Protein AF-A0A952LKS3-F1 (afdb_monomer_lite)

Secondary structure (DSSP, 8-state):
------------------------------PPP--S----------------HHHHHHTT-HHH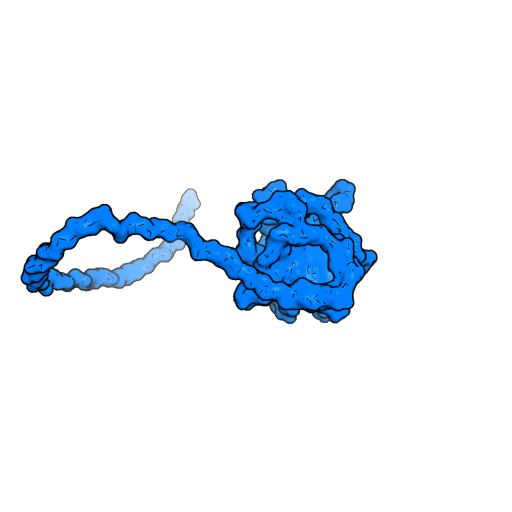HHHSPPEEEEEE-TTT--EEEEETT--GGG--HHHHHHHHHHHHHHHT---PPPEEEEESSPPPP--TT-EEEE-TTS-EEEEEEE-SS-EEEEEEGGGTSSTTSSTTHHHHHHHHHHHHHHTT--GGG--THHHH-

Structure (mmCIF, N/CA/C/O backbone):
data_AF-A0A952LKS3-F1
#
_entry.id   AF-A0A952LKS3-F1
#
loop_
_atom_site.group_PDB
_atom_site.id
_atom_site.type_symbol
_atom_site.label_atom_id
_atom_site.label_alt_id
_atom_site.label_comp_id
_atom_site.label_asym_id
_atom_site.label_entity_id
_atom_site.label_seq_id
_atom_site.pdbx_PDB_ins_code
_atom_site.Cartn_x
_atom_site.Cartn_y
_atom_site.Cartn_z
_atom_site.occupancy
_atom_site.B_iso_or_equiv
_atom_site.auth_seq_id
_atom_site.auth_comp_id
_atom_site.auth_asym_id
_atom_site.auth_atom_id
_atom_site.pdbx_PDB_model_num
ATOM 1 N N . MET A 1 1 ? 34.401 -44.893 25.004 1.00 39.38 1 MET A N 1
ATOM 2 C CA . MET A 1 1 ? 33.446 -45.845 25.623 1.00 39.38 1 MET A CA 1
ATOM 3 C C . MET A 1 1 ? 32.260 -45.027 26.112 1.00 39.38 1 MET A C 1
ATOM 5 O O . MET A 1 1 ? 32.515 -44.098 26.852 1.00 39.38 1 MET A O 1
ATOM 9 N N . ALA A 1 2 ? 30.993 -45.207 25.751 1.00 37.47 2 ALA A N 1
ATOM 10 C CA . ALA A 1 2 ? 30.286 -46.049 24.792 1.00 37.47 2 ALA A CA 1
ATOM 11 C C . ALA A 1 2 ? 28.981 -45.299 24.421 1.00 37.47 2 ALA A C 1
ATOM 13 O O . ALA A 1 2 ? 28.477 -44.516 25.223 1.00 37.47 2 ALA A O 1
ATOM 14 N N . LEU A 1 3 ? 28.474 -45.521 23.204 1.00 47.78 3 LEU A N 1
ATOM 15 C CA . LEU A 1 3 ? 27.233 -44.952 22.664 1.00 47.78 3 LEU A CA 1
ATOM 16 C C . LEU A 1 3 ? 25.975 -45.458 23.393 1.00 47.78 3 LEU A C 1
ATOM 18 O O . LEU A 1 3 ? 25.939 -46.620 23.799 1.00 47.78 3 LEU A O 1
ATOM 22 N N . LYS A 1 4 ? 24.884 -44.675 23.348 1.00 45.91 4 LYS A N 1
ATOM 23 C CA . LYS A 1 4 ? 23.562 -45.240 23.020 1.00 45.91 4 LYS A CA 1
ATOM 24 C C . LYS A 1 4 ? 22.587 -44.198 22.460 1.00 45.91 4 LYS A C 1
ATOM 26 O O . LYS A 1 4 ? 22.187 -43.270 23.151 1.00 45.91 4 LYS A O 1
ATOM 31 N N . ALA A 1 5 ? 22.225 -44.401 21.196 1.00 49.03 5 ALA A N 1
ATOM 32 C CA . ALA A 1 5 ? 21.068 -43.825 20.526 1.00 49.03 5 ALA A CA 1
ATOM 33 C C . ALA A 1 5 ? 19.818 -44.677 20.812 1.00 49.03 5 ALA A C 1
ATOM 35 O O . ALA A 1 5 ? 19.933 -45.892 20.994 1.00 49.03 5 ALA A O 1
ATOM 36 N N . THR A 1 6 ? 18.638 -44.060 20.775 1.00 59.97 6 THR A N 1
ATOM 37 C CA . THR A 1 6 ? 17.345 -44.759 20.722 1.00 59.97 6 THR A CA 1
ATOM 38 C C . THR A 1 6 ? 16.412 -44.041 19.758 1.00 59.97 6 THR A C 1
ATOM 40 O O . THR A 1 6 ? 15.948 -42.936 20.023 1.00 59.97 6 THR A O 1
ATOM 43 N N . SER A 1 7 ? 16.180 -44.704 18.629 1.00 53.12 7 SER A N 1
ATOM 44 C CA . SER A 1 7 ? 15.157 -44.422 17.627 1.00 53.12 7 SER A CA 1
ATOM 45 C C . SER A 1 7 ? 13.848 -45.102 18.031 1.00 53.12 7 SER A C 1
ATOM 47 O O . SER A 1 7 ? 13.890 -46.234 18.505 1.00 53.12 7 SER A O 1
ATOM 49 N N . ASN A 1 8 ? 12.703 -44.470 17.766 1.00 55.22 8 ASN A N 1
ATOM 50 C CA . ASN A 1 8 ? 11.401 -45.138 17.755 1.00 55.22 8 ASN A CA 1
ATOM 51 C C . ASN A 1 8 ? 10.787 -45.015 16.353 1.00 55.22 8 ASN A C 1
ATOM 53 O O . ASN A 1 8 ? 10.362 -43.939 15.941 1.00 55.22 8 ASN A O 1
ATOM 57 N N . LEU A 1 9 ? 10.779 -46.142 15.638 1.00 52.12 9 LEU A N 1
ATOM 58 C CA . LEU A 1 9 ? 9.962 -46.430 14.462 1.00 52.12 9 LEU A CA 1
ATOM 59 C C . LEU A 1 9 ? 8.865 -47.415 14.892 1.00 52.12 9 LEU A C 1
ATOM 61 O O . LEU A 1 9 ? 9.169 -48.437 15.504 1.00 52.12 9 LEU A O 1
ATOM 65 N N . THR A 1 10 ? 7.620 -47.154 14.507 1.00 58.66 10 THR A N 1
ATOM 66 C CA . THR A 1 10 ? 6.500 -48.115 14.531 1.00 58.66 10 THR A CA 1
ATOM 67 C C . THR A 1 10 ? 5.767 -47.992 13.189 1.00 58.66 10 THR A C 1
ATOM 69 O O . THR A 1 10 ? 5.323 -46.899 12.855 1.00 58.66 10 THR A O 1
ATOM 72 N N . CYS A 1 11 ? 5.928 -48.968 12.283 1.00 40.12 11 CYS A N 1
ATOM 73 C CA . CYS A 1 11 ? 5.050 -50.134 12.010 1.00 40.12 11 CYS A CA 1
ATOM 74 C C . CYS A 1 11 ? 3.692 -49.756 11.380 1.00 40.12 11 CYS A C 1
ATOM 76 O O . CYS A 1 11 ? 2.884 -49.112 12.031 1.00 40.12 11 CYS A O 1
ATOM 78 N N . SER A 1 12 ? 3.493 -50.046 10.081 1.00 44.56 12 SER A N 1
ATOM 79 C CA . SER A 1 12 ? 2.763 -51.225 9.526 1.00 44.56 12 SER A CA 1
ATOM 80 C C . SER A 1 12 ? 1.242 -51.153 9.739 1.00 44.56 12 SER A C 1
ATOM 82 O O . SER A 1 12 ? 0.808 -51.023 10.870 1.00 44.56 12 SER A O 1
ATOM 84 N N . GLY A 1 13 ? 0.347 -51.302 8.757 1.00 40.72 13 GLY A N 1
ATOM 85 C CA . GLY A 1 13 ? 0.425 -51.731 7.357 1.00 40.72 13 GLY A CA 1
ATOM 86 C C . GLY A 1 13 ? -1.006 -51.866 6.782 1.00 40.72 13 GLY A C 1
ATOM 87 O O . GLY A 1 13 ? -1.898 -51.175 7.263 1.00 40.72 13 GLY A O 1
ATOM 88 N N . VAL A 1 14 ? -1.206 -52.811 5.841 1.00 55.00 14 VAL A N 1
ATOM 89 C CA . VAL A 1 14 ? -2.436 -53.193 5.075 1.00 55.00 14 VAL A CA 1
ATOM 90 C C . VAL A 1 14 ? -2.515 -52.486 3.706 1.00 55.00 14 VAL A C 1
ATOM 92 O O . VAL A 1 14 ? -2.743 -51.289 3.650 1.00 55.00 14 VAL A O 1
ATOM 95 N N . VAL A 1 15 ? -2.159 -53.062 2.546 1.00 46.41 15 VAL A N 1
ATOM 96 C CA . VAL A 1 15 ? -2.426 -54.349 1.844 1.00 46.41 15 VAL A CA 1
ATOM 97 C C . VAL A 1 15 ? -3.798 -54.436 1.142 1.00 46.41 15 VAL A C 1
ATOM 99 O O . VAL A 1 15 ? -4.796 -54.778 1.757 1.00 46.41 15 VAL A O 1
ATOM 102 N N . TRP A 1 16 ? -3.741 -54.189 -0.179 1.00 42.75 16 TRP A N 1
ATOM 103 C CA . TRP A 1 16 ? -4.412 -54.826 -1.335 1.00 42.75 16 TRP A CA 1
ATOM 104 C C . TRP A 1 16 ? -5.947 -54.947 -1.411 1.00 42.75 16 TRP A C 1
ATOM 106 O O . TRP A 1 16 ? -6.564 -55.703 -0.671 1.00 42.75 16 TRP A O 1
ATOM 116 N N . ALA A 1 17 ? -6.507 -54.408 -2.504 1.00 50.38 17 ALA A N 1
ATOM 117 C CA . ALA A 1 17 ? -7.604 -55.046 -3.237 1.00 50.38 17 ALA A CA 1
ATOM 118 C C . ALA A 1 17 ? -7.529 -54.709 -4.743 1.00 50.38 17 ALA A C 1
ATOM 120 O O . ALA A 1 17 ? -7.848 -53.604 -5.173 1.00 50.38 17 ALA A O 1
ATOM 121 N N . LEU A 1 18 ? -7.089 -55.692 -5.533 1.00 51.66 18 LEU A N 1
ATOM 122 C CA . LEU A 1 18 ? -7.339 -55.809 -6.972 1.00 51.66 18 LEU A CA 1
ATOM 123 C C . LEU A 1 18 ? -8.770 -56.325 -7.174 1.00 51.66 18 LEU A C 1
ATOM 125 O O . LEU A 1 18 ? -9.150 -57.298 -6.524 1.00 51.66 18 LEU A O 1
ATOM 129 N N . CYS A 1 19 ? -9.522 -55.755 -8.118 1.00 42.81 19 CYS A N 1
ATOM 130 C CA . CYS A 1 19 ? -10.702 -56.413 -8.679 1.00 42.81 19 CYS A CA 1
ATOM 131 C C . CYS A 1 19 ? -10.835 -56.116 -10.184 1.00 42.81 19 CYS A C 1
ATOM 133 O O . CYS A 1 19 ? -11.268 -55.049 -10.600 1.00 42.81 19 CYS A O 1
ATOM 135 N N . SER A 1 20 ? -10.331 -57.081 -10.952 1.00 48.91 20 SER A N 1
ATOM 136 C CA . SER A 1 20 ? -10.869 -57.728 -12.154 1.00 48.91 20 SER A CA 1
ATOM 137 C C . SER A 1 20 ? -11.678 -56.975 -13.225 1.00 48.91 20 SER A C 1
ATOM 139 O O . SER A 1 20 ? -12.733 -56.398 -12.992 1.00 48.91 20 SER A O 1
ATOM 141 N N . LEU A 1 21 ? -11.190 -57.205 -14.451 1.00 49.59 21 LEU A N 1
ATOM 142 C CA . LEU A 1 21 ? -11.808 -57.113 -15.776 1.00 49.59 21 LEU A CA 1
ATOM 143 C C . LEU A 1 21 ? -13.223 -57.714 -15.905 1.00 49.59 21 LEU A C 1
ATOM 145 O O . LEU A 1 21 ? -13.492 -58.773 -15.340 1.00 49.59 21 LEU A O 1
ATOM 149 N N . ALA A 1 22 ? -14.000 -57.124 -16.830 1.00 49.03 22 ALA A N 1
ATOM 150 C CA . ALA A 1 22 ? -14.678 -57.696 -18.024 1.00 49.03 22 ALA A CA 1
ATOM 151 C C . ALA A 1 22 ? -15.963 -56.854 -18.293 1.00 49.03 22 ALA A C 1
ATOM 153 O O . ALA A 1 22 ? -16.590 -56.412 -17.343 1.00 49.03 22 ALA A O 1
ATOM 154 N N . LEU A 1 23 ? -16.411 -56.471 -19.495 1.00 52.53 23 LEU A N 1
ATOM 155 C CA . LEU A 1 23 ? -16.603 -57.178 -20.760 1.00 52.53 23 LEU A CA 1
ATOM 156 C C . LEU A 1 23 ? -16.761 -56.174 -21.926 1.00 52.53 23 LEU A C 1
ATOM 158 O O . LEU A 1 23 ? -17.306 -55.087 -21.771 1.00 52.53 23 LEU A O 1
ATOM 162 N N . MET A 1 24 ? -16.321 -56.638 -23.096 1.00 45.12 24 MET A N 1
ATOM 163 C CA . MET A 1 24 ? -16.811 -56.400 -24.463 1.00 45.12 24 MET A CA 1
ATOM 164 C C . MET A 1 24 ? -18.074 -55.542 -24.680 1.00 45.12 24 MET A C 1
ATOM 166 O O . MET A 1 24 ? -19.156 -55.864 -24.198 1.00 45.12 24 MET A O 1
ATOM 170 N N . GLY A 1 25 ? -17.954 -54.592 -25.614 1.00 41.78 25 GLY A N 1
ATOM 171 C CA . GLY A 1 25 ? -19.065 -53.974 -26.341 1.00 41.78 25 GLY A CA 1
ATOM 172 C C . GLY A 1 25 ? -18.580 -53.306 -27.630 1.00 41.78 25 GLY A C 1
ATOM 173 O O . GLY A 1 25 ? -18.247 -52.128 -27.632 1.00 41.78 25 GLY A O 1
ATOM 174 N N . CYS A 1 26 ? -18.497 -54.077 -28.720 1.00 44.06 26 CYS A N 1
ATOM 175 C CA . CYS A 1 26 ? -18.267 -53.578 -30.080 1.00 44.06 26 CYS A CA 1
ATOM 176 C C . CYS A 1 26 ? -19.548 -52.919 -30.609 1.00 44.06 26 CYS A C 1
ATOM 178 O O . CYS A 1 26 ? -20.585 -53.574 -30.683 1.00 44.06 26 CYS A O 1
ATOM 180 N N . GLY A 1 27 ? -19.456 -51.660 -31.031 1.00 41.56 27 GLY A N 1
ATOM 181 C CA . GLY A 1 27 ? -20.497 -50.957 -31.777 1.00 41.56 27 GLY A CA 1
ATOM 182 C C . GLY A 1 27 ? -19.853 -50.081 -32.844 1.00 41.56 27 GLY A C 1
ATOM 183 O O . GLY A 1 27 ? -19.473 -48.946 -32.580 1.00 41.56 27 GLY A O 1
ATOM 184 N N . SER A 1 28 ? -19.673 -50.643 -34.037 1.00 49.09 28 SER A N 1
ATOM 185 C CA . SER A 1 28 ? -19.141 -49.959 -35.214 1.00 49.09 28 SER A CA 1
ATOM 186 C C . SER A 1 28 ? -20.231 -49.104 -35.865 1.00 49.09 28 SER A C 1
ATOM 188 O O . SER A 1 28 ? -21.146 -49.648 -36.475 1.00 49.09 28 SER A O 1
ATOM 190 N N . SER A 1 29 ? -20.100 -47.780 -35.785 1.00 55.25 29 SER A N 1
ATOM 191 C CA . SER A 1 29 ? -20.783 -46.834 -36.677 1.00 55.25 29 SER A CA 1
ATOM 192 C C . SER A 1 29 ? -19.764 -45.821 -37.183 1.00 55.25 29 SER A C 1
ATOM 194 O O . SER A 1 29 ? -19.477 -44.814 -36.543 1.00 55.25 29 SER A O 1
ATOM 196 N N . THR A 1 30 ? -19.175 -46.127 -38.334 1.00 49.12 30 THR A N 1
ATOM 197 C CA . THR A 1 30 ? -18.356 -45.212 -39.132 1.00 49.12 30 THR A CA 1
ATOM 198 C C . THR A 1 30 ? -19.272 -44.240 -39.869 1.00 49.12 30 THR A C 1
ATOM 2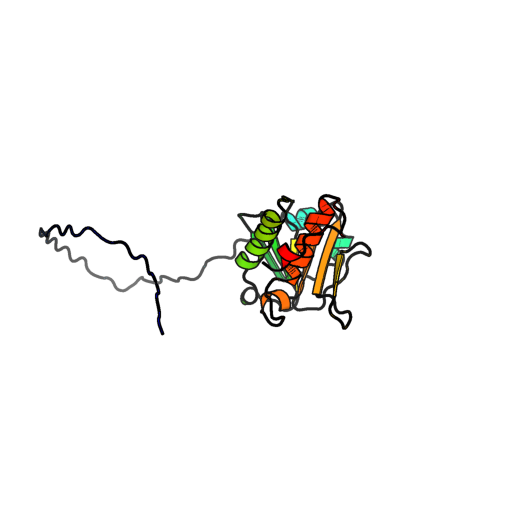00 O O . THR A 1 30 ? -19.882 -44.608 -40.873 1.00 49.12 30 THR A O 1
ATOM 203 N N . ALA A 1 31 ? -19.373 -43.010 -39.366 1.00 58.47 31 ALA A N 1
ATOM 204 C CA . ALA A 1 31 ? -19.874 -41.877 -40.137 1.00 58.47 31 ALA A CA 1
ATOM 205 C C . ALA A 1 31 ? -18.725 -41.272 -40.978 1.00 58.47 31 ALA A C 1
ATOM 207 O O . ALA A 1 31 ? -17.572 -41.317 -40.536 1.00 58.47 31 ALA A O 1
ATOM 208 N N . PRO A 1 32 ? -18.994 -40.730 -42.180 1.00 57.28 32 PRO A N 1
ATOM 209 C CA . PRO A 1 32 ? -17.970 -40.124 -43.029 1.00 57.28 32 PRO A CA 1
ATOM 210 C C . PRO A 1 32 ? -17.414 -38.842 -42.395 1.00 57.28 32 PRO A C 1
ATOM 212 O O . PRO A 1 32 ? -18.176 -37.948 -42.035 1.00 57.28 32 PRO A O 1
ATOM 215 N N . PHE A 1 33 ? -16.088 -38.755 -42.280 1.00 52.56 33 PHE A N 1
ATOM 216 C CA . PHE A 1 33 ? -15.371 -37.530 -41.925 1.00 52.56 33 PHE A CA 1
ATOM 217 C C . PHE A 1 33 ? -15.411 -36.549 -43.105 1.00 52.56 33 PHE A C 1
ATOM 219 O O . PHE A 1 33 ? -14.882 -36.852 -44.175 1.00 52.56 33 PHE A O 1
ATOM 226 N N . ASP A 1 34 ? -16.012 -35.381 -42.890 1.00 53.78 34 ASP A N 1
ATOM 227 C CA . ASP A 1 34 ? -15.870 -34.200 -43.743 1.00 53.78 34 ASP A CA 1
ATOM 228 C C . ASP A 1 34 ? -14.785 -33.296 -43.120 1.00 53.78 34 ASP A C 1
ATOM 230 O O . ASP A 1 34 ? -14.981 -32.792 -42.012 1.00 53.78 34 ASP A O 1
ATOM 234 N N . PRO A 1 35 ? -13.604 -33.125 -43.744 1.00 49.50 35 PRO A N 1
ATOM 235 C CA . PRO A 1 35 ? -12.475 -32.403 -43.151 1.00 49.50 35 PRO A CA 1
ATOM 236 C C . PRO A 1 35 ? -12.574 -30.871 -43.296 1.00 49.50 35 PRO A C 1
ATOM 238 O O . PRO A 1 35 ? -11.553 -30.187 -43.346 1.00 49.50 35 PRO A O 1
ATOM 241 N N . SER A 1 36 ? -13.785 -30.313 -43.352 1.00 47.97 36 SER A N 1
ATOM 242 C CA . SER A 1 36 ? -14.012 -28.950 -43.850 1.00 47.97 36 SER A CA 1
ATOM 243 C C . SER A 1 36 ? -14.737 -28.016 -42.877 1.00 47.97 36 SER A C 1
ATOM 245 O O . SER A 1 36 ? -15.503 -27.177 -43.329 1.00 47.97 36 SER A O 1
ATOM 247 N N . SER A 1 37 ? -14.525 -28.113 -41.561 1.00 49.84 37 SER A N 1
ATOM 248 C CA . SER A 1 37 ? -14.882 -27.026 -40.624 1.00 49.84 37 SER A CA 1
ATOM 249 C C . SER A 1 37 ? -14.397 -27.338 -39.210 1.00 49.84 37 SER A C 1
ATOM 251 O O . SER A 1 37 ? -15.160 -27.798 -38.363 1.00 49.84 37 SER A O 1
ATOM 253 N N . TYR A 1 38 ? -13.116 -27.101 -38.951 1.00 39.78 38 TYR A N 1
ATOM 254 C CA . TYR A 1 38 ? -12.596 -27.028 -37.590 1.00 39.78 38 TYR A CA 1
ATOM 255 C C . TYR A 1 38 ? -11.668 -25.815 -37.516 1.00 39.78 38 TYR A C 1
ATOM 257 O O . TYR A 1 38 ? -10.454 -25.908 -37.672 1.00 39.78 38 TYR A O 1
ATOM 265 N N . SER A 1 39 ? -12.286 -24.645 -37.378 1.00 45.59 39 SER A N 1
ATOM 266 C CA . SER A 1 39 ? -11.626 -23.437 -36.894 1.00 45.59 39 SER A CA 1
ATOM 267 C C . SER A 1 39 ? -12.057 -23.256 -35.443 1.00 45.59 39 SER A C 1
ATOM 269 O O . SER A 1 39 ? -12.874 -22.394 -35.140 1.00 45.59 39 SER A O 1
ATOM 271 N N . ASP A 1 40 ? -11.542 -24.119 -34.567 1.00 41.28 40 ASP A N 1
ATOM 272 C CA . ASP A 1 40 ? -11.489 -23.825 -33.137 1.00 41.28 40 ASP A CA 1
ATOM 273 C C . ASP A 1 40 ? -10.344 -22.825 -32.955 1.00 41.28 40 ASP A C 1
ATOM 275 O O . ASP A 1 40 ? -9.173 -23.192 -32.870 1.00 41.28 40 ASP A O 1
ATOM 279 N N . ASP A 1 41 ? -10.700 -21.546 -33.010 1.00 44.72 41 ASP A N 1
ATOM 280 C CA . ASP A 1 41 ? -9.861 -20.433 -32.590 1.00 44.72 41 ASP A CA 1
ATOM 281 C C . ASP A 1 41 ? -9.989 -20.291 -31.063 1.00 44.72 41 ASP A C 1
ATOM 283 O O . ASP A 1 41 ? -11.050 -19.885 -30.580 1.00 44.72 41 ASP A O 1
ATOM 287 N N . PRO A 1 42 ? -8.966 -20.623 -30.254 1.00 46.09 42 PRO A N 1
ATOM 288 C CA . PRO A 1 42 ? -8.963 -20.293 -28.839 1.00 46.09 42 PRO A CA 1
ATOM 289 C C . PRO A 1 42 ? -8.500 -18.838 -28.684 1.00 46.09 42 PRO A C 1
ATOM 291 O O . PRO A 1 42 ? -7.462 -18.560 -28.088 1.00 46.09 42 PRO A O 1
ATOM 294 N N . SER A 1 43 ? -9.233 -17.890 -29.265 1.00 52.31 43 SER A N 1
ATOM 295 C CA . SER A 1 43 ? -8.896 -16.472 -29.159 1.00 52.31 43 SER A CA 1
ATOM 296 C C . SER A 1 43 ? -10.141 -15.601 -29.190 1.00 52.31 43 SER A C 1
ATOM 298 O O . SER A 1 43 ? -10.497 -14.990 -30.189 1.00 52.31 43 SER A O 1
ATOM 300 N N . SER A 1 44 ? -10.829 -15.550 -28.051 1.00 43.12 44 SER A N 1
ATOM 301 C CA . SER A 1 44 ? -11.550 -14.357 -27.590 1.00 43.12 44 SER A CA 1
ATOM 302 C C . SER A 1 44 ? -12.083 -14.603 -26.183 1.00 43.12 44 SER A C 1
ATOM 304 O O . SER A 1 44 ? -13.286 -14.651 -25.944 1.00 43.12 44 SER A O 1
ATOM 306 N N . ALA A 1 45 ? -11.172 -14.715 -25.214 1.00 40.09 45 ALA A N 1
ATOM 307 C CA . ALA A 1 45 ? -11.483 -14.139 -23.915 1.00 40.09 45 ALA A CA 1
ATOM 308 C C . ALA A 1 45 ? -11.504 -12.622 -24.142 1.00 40.09 45 ALA A C 1
ATOM 310 O O . ALA A 1 45 ? -10.461 -11.970 -24.157 1.00 40.09 45 ALA A O 1
ATOM 311 N N . GLN A 1 46 ? -12.679 -12.078 -24.466 1.00 39.88 46 GLN A N 1
ATOM 312 C CA . GLN A 1 46 ? -12.855 -10.633 -24.497 1.00 39.88 46 GLN A CA 1
ATOM 313 C C . GLN A 1 46 ? -12.519 -10.107 -23.096 1.00 39.88 46 GLN A C 1
ATOM 315 O O . GLN A 1 46 ? -12.987 -10.696 -22.119 1.00 39.88 46 GLN A O 1
ATOM 320 N N . PRO A 1 47 ? -11.717 -9.038 -22.969 1.00 38.59 47 PRO A N 1
ATOM 321 C CA . PRO A 1 47 ? -11.529 -8.391 -21.685 1.00 38.59 47 PRO A CA 1
ATOM 322 C C . PRO A 1 47 ? -12.900 -7.894 -21.232 1.00 38.59 47 PRO A C 1
ATOM 324 O O . PRO A 1 47 ? -13.486 -6.998 -21.844 1.00 38.59 47 PRO A O 1
ATOM 327 N N . THR A 1 48 ? -13.451 -8.528 -20.202 1.00 37.44 48 THR A N 1
ATOM 328 C CA . THR A 1 48 ? -14.632 -8.020 -19.518 1.00 37.44 48 THR A CA 1
ATOM 329 C C . THR A 1 48 ? -14.254 -6.641 -18.997 1.00 37.44 48 THR A C 1
ATOM 331 O O . THR A 1 48 ? -13.314 -6.518 -18.215 1.00 37.44 48 THR A O 1
ATOM 334 N N . VAL A 1 49 ? -14.929 -5.602 -19.489 1.00 40.62 49 VAL A N 1
ATOM 335 C CA . VAL A 1 49 ? -14.792 -4.244 -18.958 1.00 40.62 49 VAL A CA 1
ATOM 336 C C . VAL A 1 49 ? -15.202 -4.325 -17.492 1.00 40.62 49 VAL A C 1
ATOM 338 O O . VAL A 1 49 ? -16.359 -4.604 -17.186 1.00 40.62 49 VAL A O 1
ATOM 341 N N . VAL A 1 50 ? -14.211 -4.218 -16.614 1.00 36.25 50 VAL A N 1
ATOM 342 C CA . VAL A 1 50 ? -14.369 -4.342 -15.167 1.00 36.25 50 VAL A CA 1
ATOM 343 C C . VAL A 1 50 ? -15.131 -3.113 -14.675 1.00 36.25 50 VAL A C 1
ATOM 345 O O . VAL A 1 50 ? -14.809 -1.995 -15.070 1.00 36.25 50 VAL A O 1
ATOM 348 N N . ASP A 1 51 ? -16.163 -3.338 -13.868 1.00 40.16 51 ASP A N 1
ATOM 349 C CA . ASP A 1 51 ? -16.964 -2.292 -13.231 1.00 40.16 51 ASP A CA 1
ATOM 350 C C . ASP A 1 51 ? -16.109 -1.536 -12.193 1.00 40.16 51 ASP A C 1
ATOM 352 O O . ASP A 1 51 ? -15.375 -2.159 -11.422 1.00 40.16 51 ASP A O 1
ATOM 356 N N . PHE A 1 52 ? -16.135 -0.201 -12.215 1.00 46.75 52 PHE A N 1
ATOM 357 C CA . PHE A 1 52 ? -15.129 0.679 -11.591 1.00 46.75 52 PHE A CA 1
ATOM 358 C C . PHE A 1 52 ? -15.505 1.178 -10.180 1.00 46.75 52 PHE A C 1
ATOM 360 O O . PHE A 1 52 ? -15.038 2.236 -9.757 1.00 46.75 52 PHE A O 1
ATOM 367 N N . ASP A 1 53 ? -16.280 0.416 -9.406 1.00 52.97 53 ASP A N 1
ATOM 368 C CA . ASP A 1 53 ? -16.883 0.871 -8.136 1.00 52.97 53 ASP A CA 1
ATOM 369 C C . ASP A 1 53 ? -15.893 1.499 -7.125 1.00 52.97 53 ASP A C 1
ATOM 371 O O . ASP A 1 53 ? -16.227 2.460 -6.423 1.00 52.97 53 ASP A O 1
ATOM 375 N N . SER A 1 54 ? -14.647 1.012 -7.049 1.00 54.44 54 SER A N 1
ATOM 376 C CA . SER A 1 54 ? -13.628 1.559 -6.131 1.00 54.44 54 SER A CA 1
ATOM 377 C C . SER A 1 54 ? -13.010 2.878 -6.604 1.00 54.44 54 SER A C 1
ATOM 379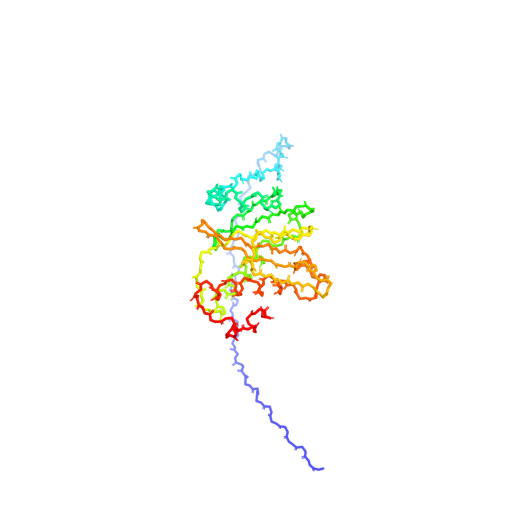 O O . SER A 1 54 ? -12.555 3.669 -5.784 1.00 54.44 54 SER A O 1
ATOM 381 N N . VAL A 1 55 ? -12.975 3.136 -7.915 1.00 57.25 55 VAL A N 1
ATOM 382 C CA . VAL A 1 55 ? -12.558 4.443 -8.450 1.00 57.25 55 VAL A CA 1
ATOM 383 C C . VAL A 1 55 ? -13.731 5.411 -8.416 1.00 57.25 55 VAL A C 1
ATOM 385 O O . VAL A 1 55 ? -13.529 6.580 -8.105 1.00 57.25 55 VAL A O 1
ATOM 388 N N . ASP A 1 56 ? -14.955 4.934 -8.634 1.00 58.31 56 ASP A N 1
ATOM 389 C CA . ASP A 1 56 ? -16.173 5.743 -8.547 1.00 58.31 56 ASP A CA 1
ATOM 390 C C . ASP A 1 56 ? -16.411 6.281 -7.127 1.00 58.31 56 ASP A C 1
ATOM 392 O O . ASP A 1 56 ? -16.847 7.420 -6.948 1.00 58.31 56 ASP A O 1
ATOM 396 N N . THR A 1 57 ? -16.029 5.529 -6.091 1.00 60.31 57 THR A N 1
ATOM 397 C CA . THR A 1 57 ? -16.018 6.051 -4.713 1.00 60.31 57 THR A CA 1
ATOM 398 C C . THR A 1 57 ? -14.961 7.144 -4.518 1.00 60.31 57 THR A C 1
ATOM 400 O O . THR A 1 57 ? -15.251 8.164 -3.886 1.00 60.31 57 THR A O 1
ATOM 403 N N . LEU A 1 58 ? -13.782 7.003 -5.136 1.00 62.56 58 LEU A N 1
ATOM 404 C CA . LEU A 1 58 ? -12.709 8.006 -5.115 1.00 62.56 58 LEU A CA 1
ATOM 405 C C . LEU A 1 58 ? -12.999 9.239 -6.000 1.00 62.56 58 LEU A C 1
ATOM 407 O O . LEU A 1 58 ? -12.421 10.294 -5.754 1.00 62.56 58 LEU A O 1
ATOM 411 N N . GLN A 1 59 ? -13.927 9.171 -6.969 1.00 63.06 59 GLN A N 1
ATOM 412 C CA . GLN A 1 59 ? -14.332 10.305 -7.830 1.00 63.06 59 GLN A CA 1
ATOM 413 C C . GLN A 1 59 ? -14.863 11.515 -7.070 1.00 63.06 59 GLN A C 1
ATOM 415 O O . GLN A 1 59 ? -14.779 12.643 -7.560 1.00 63.06 59 GLN A O 1
ATOM 420 N N . ASN A 1 60 ? -15.353 11.304 -5.852 1.00 66.81 60 ASN A N 1
ATOM 421 C CA . ASN A 1 60 ? -15.815 12.385 -4.991 1.00 66.81 60 ASN A CA 1
ATOM 422 C C . ASN A 1 60 ? -14.667 13.161 -4.318 1.00 66.81 60 ASN A C 1
ATOM 424 O O . ASN A 1 60 ? -14.920 14.178 -3.673 1.00 66.81 60 ASN A O 1
ATOM 428 N N . ASP A 1 61 ? -13.415 12.728 -4.497 1.00 74.44 61 ASP A N 1
ATOM 429 C CA . ASP A 1 61 ? -12.207 13.390 -4.006 1.00 74.44 61 ASP A CA 1
ATOM 430 C C . ASP A 1 61 ? -11.247 13.691 -5.163 1.00 74.44 61 ASP A C 1
ATOM 432 O O . ASP A 1 61 ? -10.276 12.987 -5.452 1.00 74.44 61 ASP A O 1
ATOM 436 N N . ALA A 1 62 ? -11.543 14.795 -5.849 1.00 70.81 62 ALA A N 1
ATOM 437 C CA . ALA A 1 62 ? -10.755 15.260 -6.982 1.00 70.81 62 ALA A CA 1
ATOM 438 C C . ALA A 1 62 ? -9.297 15.580 -6.608 1.00 70.81 62 ALA A C 1
ATOM 440 O O . ALA A 1 62 ? -8.432 15.527 -7.476 1.00 70.81 62 ALA A O 1
ATOM 441 N N . GLN A 1 63 ? -9.001 15.931 -5.350 1.00 74.44 63 GLN A N 1
ATOM 442 C CA . GLN A 1 63 ? -7.622 16.208 -4.934 1.00 74.44 63 GLN A CA 1
ATOM 443 C C . GLN A 1 63 ? -6.796 14.928 -4.915 1.00 74.44 63 GLN A C 1
ATOM 445 O O . GLN A 1 63 ? -5.702 14.910 -5.478 1.00 74.44 63 GLN A O 1
ATOM 450 N N . LEU A 1 64 ? -7.357 13.858 -4.350 1.00 80.69 64 LEU A N 1
ATOM 451 C CA . LEU A 1 64 ? -6.734 12.544 -4.350 1.00 80.69 64 LEU A CA 1
ATOM 452 C C . LEU A 1 64 ? -6.544 12.025 -5.780 1.00 80.69 64 LEU A C 1
ATOM 454 O O . LEU A 1 64 ? -5.436 11.647 -6.150 1.00 80.69 64 LEU A O 1
ATOM 458 N N . LEU A 1 65 ? -7.587 12.090 -6.615 1.00 78.12 65 LEU A N 1
ATOM 459 C CA . LEU A 1 65 ? -7.510 11.613 -7.999 1.00 78.12 65 LEU A CA 1
ATOM 4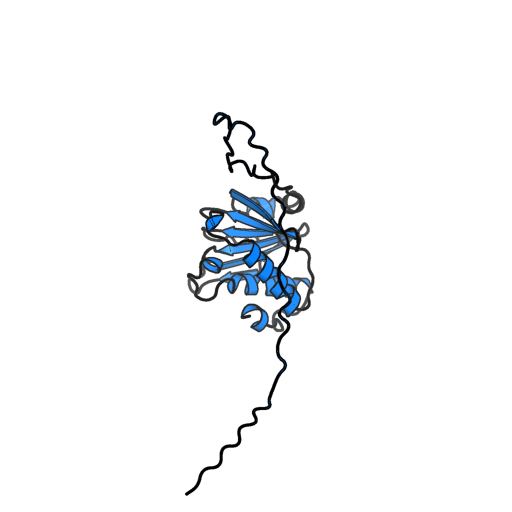60 C C . LEU A 1 65 ? -6.521 12.393 -8.869 1.00 78.12 65 LEU A C 1
ATOM 462 O O . LEU A 1 65 ? -5.828 11.786 -9.679 1.00 78.12 65 LEU A O 1
ATOM 466 N N . ASN A 1 66 ? -6.425 13.715 -8.708 1.00 81.94 66 ASN A N 1
ATOM 467 C CA . ASN A 1 66 ? -5.488 14.530 -9.487 1.00 81.94 66 ASN A CA 1
ATOM 468 C C . ASN A 1 66 ? -4.018 14.250 -9.141 1.00 81.94 66 ASN A C 1
ATOM 470 O O . ASN A 1 66 ? -3.139 14.583 -9.935 1.00 81.94 66 ASN A O 1
ATOM 474 N N . GLY A 1 67 ? -3.747 13.694 -7.957 1.00 83.81 67 GLY A N 1
ATOM 475 C CA . GLY A 1 67 ? -2.399 13.320 -7.537 1.00 83.81 67 GLY A CA 1
ATOM 476 C C . GLY A 1 67 ? -1.998 11.898 -7.937 1.00 83.81 67 GLY A C 1
ATOM 477 O O . GLY A 1 67 ? -0.809 11.582 -7.934 1.00 83.81 67 GLY A O 1
ATOM 478 N N . LEU A 1 68 ? -2.958 11.039 -8.296 1.00 87.94 68 LEU A N 1
ATOM 479 C CA . LEU A 1 68 ? -2.653 9.680 -8.729 1.00 87.94 68 LEU A CA 1
ATOM 480 C C . LEU A 1 68 ? -2.079 9.662 -10.149 1.00 87.94 68 LEU A C 1
ATOM 482 O O . LEU A 1 68 ? -2.525 10.416 -11.018 1.00 87.94 68 LEU A O 1
ATOM 486 N N . PRO A 1 69 ? -1.114 8.770 -10.424 1.00 88.81 69 PRO A N 1
ATOM 487 C CA . PRO A 1 69 ? -0.689 8.536 -11.791 1.00 88.81 69 PRO A CA 1
ATOM 488 C C . PRO A 1 69 ? -1.845 7.940 -12.607 1.00 88.81 69 PRO A C 1
ATOM 490 O O . PRO A 1 69 ? -2.713 7.242 -12.079 1.00 88.81 69 PRO A O 1
ATOM 493 N N . SER A 1 70 ? -1.841 8.186 -13.920 1.00 89.56 70 SER A N 1
ATOM 494 C CA . SER A 1 70 ? -2.830 7.587 -14.820 1.00 89.56 70 SER A CA 1
ATOM 495 C C . SER A 1 70 ? -2.718 6.064 -14.781 1.00 89.56 70 SER A C 1
ATOM 497 O O . SER A 1 70 ? -1.655 5.509 -15.070 1.00 89.56 70 SER A O 1
ATOM 499 N N . LEU A 1 71 ? -3.826 5.392 -14.471 1.00 92.06 71 LEU A N 1
ATOM 500 C CA . LEU A 1 71 ? -3.893 3.936 -14.476 1.00 92.06 71 LEU A CA 1
ATOM 501 C C . LEU A 1 71 ? -4.048 3.438 -15.916 1.00 92.06 71 LEU A C 1
ATOM 503 O O . LEU A 1 71 ? -4.961 3.850 -16.631 1.00 92.06 71 LEU A O 1
ATOM 507 N N . ALA A 1 72 ? -3.147 2.562 -16.349 1.00 92.62 72 ALA A N 1
ATOM 508 C CA . ALA A 1 72 ? -3.221 1.901 -17.650 1.00 92.62 72 ALA A CA 1
ATOM 509 C C . ALA A 1 72 ? -4.140 0.670 -17.611 1.00 92.62 72 ALA A C 1
ATOM 511 O O . ALA A 1 72 ? -4.717 0.282 -18.627 1.00 92.62 72 ALA A O 1
ATOM 512 N N . PHE A 1 73 ? -4.268 0.053 -16.436 1.00 93.75 73 PHE A N 1
ATOM 513 C CA . PHE A 1 73 ? -5.077 -1.135 -16.203 1.00 93.75 73 PHE A CA 1
ATOM 514 C C . PHE A 1 73 ? -5.562 -1.165 -14.754 1.00 93.75 73 PHE A C 1
ATOM 516 O O . PHE A 1 73 ? -4.889 -0.640 -13.868 1.00 93.75 73 PHE A O 1
ATOM 523 N N . GLN A 1 74 ? -6.705 -1.803 -14.513 1.00 94.56 74 GLN A N 1
ATOM 524 C CA . GLN A 1 74 ? -7.234 -2.036 -13.177 1.00 94.56 74 GLN A CA 1
ATOM 525 C C . GLN A 1 74 ? -8.022 -3.345 -13.127 1.00 94.56 74 GLN A C 1
ATOM 527 O O . GLN A 1 74 ? -8.724 -3.688 -14.078 1.00 94.56 74 GLN A O 1
ATOM 532 N N . GLN A 1 75 ? -7.943 -4.038 -11.994 1.00 94.88 75 GLN A N 1
ATOM 533 C CA . GLN A 1 75 ? -8.734 -5.225 -11.702 1.00 94.88 75 GLN A CA 1
ATOM 534 C C . GLN A 1 75 ? -9.192 -5.222 -10.242 1.00 94.88 75 GLN A C 1
ATOM 536 O O . GLN A 1 75 ? -8.394 -4.979 -9.339 1.00 94.88 75 GLN A O 1
ATOM 541 N N . THR A 1 76 ? -10.467 -5.531 -10.015 1.00 95.88 76 THR A N 1
ATOM 542 C CA . THR A 1 76 ? -11.013 -5.783 -8.678 1.00 95.88 76 THR A CA 1
ATOM 543 C C . THR A 1 76 ? -11.043 -7.281 -8.413 1.00 95.88 76 THR A C 1
ATOM 545 O O . THR A 1 76 ? -11.525 -8.063 -9.235 1.00 95.88 76 THR A O 1
ATOM 548 N N . MET A 1 77 ? -10.504 -7.681 -7.269 1.00 96.38 77 MET A N 1
ATOM 549 C CA . MET A 1 77 ? -10.402 -9.070 -6.854 1.00 96.38 77 MET A CA 1
ATOM 550 C C . MET A 1 77 ? -11.716 -9.530 -6.223 1.00 96.38 77 MET A C 1
ATOM 552 O O . MET A 1 77 ? -12.262 -8.859 -5.347 1.00 96.38 77 MET A O 1
ATOM 556 N N . ALA A 1 78 ? -12.236 -10.669 -6.679 1.00 91.56 78 ALA A N 1
ATOM 557 C CA . ALA A 1 78 ? -13.571 -11.132 -6.304 1.00 91.56 78 ALA A CA 1
ATOM 558 C C . ALA A 1 78 ? -13.683 -11.536 -4.824 1.00 91.56 78 ALA A C 1
ATOM 560 O O . ALA A 1 78 ? -14.743 -11.354 -4.228 1.00 91.56 78 ALA A O 1
ATOM 561 N N . ASP A 1 79 ? -12.604 -12.057 -4.235 1.00 91.44 79 ASP A N 1
ATOM 562 C CA . ASP A 1 79 ? -12.643 -12.644 -2.893 1.00 91.44 79 ASP A CA 1
ATOM 563 C C . ASP A 1 79 ? -12.453 -11.593 -1.790 1.00 91.44 79 ASP A C 1
ATOM 565 O O . ASP A 1 79 ? -13.081 -11.675 -0.734 1.00 91.44 79 ASP A O 1
ATOM 569 N N . SER A 1 80 ? -11.605 -10.587 -2.024 1.00 94.38 80 SER A N 1
ATOM 570 C CA . SER A 1 80 ? -11.315 -9.525 -1.048 1.00 94.38 80 SER A CA 1
ATOM 571 C C . SER A 1 80 ? -11.963 -8.172 -1.344 1.00 94.38 80 SER A C 1
ATOM 573 O O . SER A 1 80 ? -11.960 -7.306 -0.467 1.00 94.38 80 SER A O 1
ATOM 575 N N . GLY A 1 81 ? -12.461 -7.950 -2.564 1.00 93.25 81 GLY A N 1
ATOM 576 C CA . GLY A 1 81 ? -12.869 -6.624 -3.037 1.00 93.25 81 GLY A CA 1
ATOM 577 C C . GLY A 1 81 ? -11.699 -5.652 -3.242 1.00 93.25 81 GLY A C 1
ATOM 578 O O . GLY A 1 81 ? -11.930 -4.465 -3.460 1.00 93.25 81 GLY A O 1
ATOM 579 N N . LEU A 1 82 ? -10.448 -6.125 -3.156 1.00 95.44 82 LEU A N 1
ATOM 580 C CA . LEU A 1 82 ? -9.254 -5.314 -3.380 1.00 95.44 82 LEU A CA 1
ATOM 581 C C . LEU A 1 82 ? -9.177 -4.889 -4.840 1.00 95.44 82 LEU A C 1
ATOM 583 O O . LEU A 1 82 ? -9.211 -5.727 -5.737 1.00 95.44 82 LEU A O 1
ATOM 587 N N . THR A 1 83 ? -9.022 -3.595 -5.078 1.00 96.12 83 THR A N 1
ATOM 588 C CA . THR A 1 83 ? -8.839 -3.069 -6.428 1.00 96.12 83 THR A CA 1
ATOM 589 C C . THR A 1 83 ? -7.371 -2.757 -6.653 1.00 96.12 83 THR A C 1
ATOM 591 O O . THR A 1 83 ? -6.774 -2.009 -5.887 1.00 96.12 83 THR A O 1
ATOM 594 N N . ILE A 1 84 ? -6.789 -3.326 -7.706 1.00 97.06 84 ILE A N 1
ATOM 595 C CA . ILE A 1 84 ? -5.377 -3.183 -8.060 1.00 97.06 84 ILE A CA 1
ATOM 596 C C . ILE A 1 84 ? -5.288 -2.459 -9.403 1.00 97.06 84 ILE A C 1
ATOM 598 O O . ILE A 1 84 ? -5.785 -2.955 -10.413 1.00 97.06 84 ILE A O 1
ATOM 602 N N . GLY A 1 85 ? -4.662 -1.286 -9.411 1.00 96.50 85 GLY A N 1
ATOM 603 C CA . GLY A 1 85 ? -4.355 -0.484 -10.589 1.00 96.50 85 GLY A CA 1
ATOM 604 C C . GLY A 1 85 ? -2.873 -0.552 -10.953 1.00 96.50 85 GLY A C 1
ATOM 605 O O . GLY A 1 85 ? -2.012 -0.547 -10.075 1.00 96.50 85 GLY A O 1
ATOM 606 N N . LEU A 1 86 ? -2.570 -0.581 -12.249 1.00 96.75 86 LEU A N 1
ATOM 607 C CA . LEU A 1 86 ? -1.210 -0.513 -12.787 1.00 96.75 86 LEU A CA 1
ATOM 608 C C . LEU A 1 86 ? -0.977 0.855 -13.426 1.00 96.75 86 LEU A C 1
ATOM 610 O O . LEU A 1 86 ? -1.817 1.323 -14.197 1.00 96.75 86 LEU A O 1
ATOM 614 N N . ALA A 1 87 ? 0.161 1.479 -13.135 1.00 95.69 87 ALA A N 1
ATOM 615 C CA . ALA A 1 87 ? 0.496 2.819 -13.607 1.00 95.69 87 ALA A CA 1
ATOM 616 C C . ALA A 1 87 ? 1.906 2.911 -14.207 1.00 95.69 87 ALA A C 1
ATOM 618 O O . ALA A 1 87 ? 2.798 2.122 -13.889 1.00 95.69 87 ALA A O 1
ATOM 619 N N . GLY A 1 88 ? 2.120 3.921 -15.054 1.00 92.44 88 GLY A N 1
ATOM 620 C CA . GLY A 1 88 ? 3.413 4.167 -15.694 1.00 92.44 88 GLY A CA 1
ATOM 621 C C . GLY A 1 88 ? 3.791 3.056 -16.675 1.00 92.44 88 GLY A C 1
ATOM 622 O O . GLY A 1 88 ? 3.023 2.726 -17.578 1.00 92.44 88 GLY A O 1
ATOM 623 N N . SER A 1 89 ? 4.982 2.482 -16.505 1.00 91.69 89 SER A N 1
ATOM 624 C CA . SER A 1 89 ? 5.540 1.439 -17.377 1.00 91.69 89 SER A CA 1
ATOM 625 C C . SER A 1 89 ? 5.147 0.001 -17.014 1.00 91.69 89 SER A C 1
ATOM 627 O O . SER A 1 89 ? 5.596 -0.918 -17.698 1.00 91.69 89 SER A O 1
ATOM 629 N N . VAL A 1 90 ? 4.343 -0.213 -15.965 1.00 94.31 90 VAL A N 1
ATOM 630 C CA . VAL A 1 90 ? 3.971 -1.564 -15.505 1.00 94.31 90 VAL A CA 1
ATOM 631 C C . VAL A 1 90 ? 3.021 -2.220 -16.496 1.00 94.31 90 VAL A C 1
ATOM 633 O O . VAL A 1 90 ? 1.996 -1.638 -16.860 1.00 94.31 90 VAL A O 1
ATOM 636 N N . VAL A 1 91 ? 3.319 -3.458 -16.889 1.00 93.00 91 VAL A N 1
ATOM 637 C CA . VAL A 1 91 ? 2.403 -4.284 -17.682 1.00 93.00 91 VAL A CA 1
ATOM 638 C C . VAL A 1 91 ? 1.823 -5.424 -16.848 1.00 93.00 91 VAL A C 1
ATOM 640 O O . VAL A 1 91 ? 2.371 -5.817 -15.824 1.00 93.00 91 VAL A O 1
ATOM 643 N N . ILE A 1 92 ? 0.695 -5.984 -17.295 1.00 93.69 92 ILE A N 1
ATOM 644 C CA . ILE A 1 92 ? -0.045 -7.030 -16.563 1.00 93.69 92 ILE A CA 1
ATOM 645 C C . ILE A 1 92 ? 0.841 -8.242 -16.235 1.00 93.69 92 ILE A C 1
ATOM 647 O O . ILE A 1 92 ? 0.683 -8.844 -15.182 1.00 93.69 92 ILE A O 1
ATOM 651 N N . SER A 1 93 ? 1.794 -8.592 -17.106 1.00 93.62 93 SER A N 1
ATOM 652 C CA . SER A 1 93 ? 2.708 -9.721 -16.885 1.00 93.62 93 SER A CA 1
ATOM 653 C C . SER A 1 93 ? 3.742 -9.499 -15.780 1.00 93.62 93 SER A C 1
ATOM 655 O O . SER A 1 93 ? 4.376 -10.467 -15.371 1.00 93.62 93 SER A O 1
ATOM 657 N N . ASP A 1 94 ? 3.930 -8.260 -15.319 1.00 92.44 94 ASP A N 1
ATOM 658 C CA . ASP A 1 94 ? 4.922 -7.929 -14.292 1.00 92.44 94 ASP A CA 1
ATOM 659 C C . ASP A 1 94 ? 4.377 -8.140 -12.872 1.00 92.44 94 ASP A C 1
ATOM 661 O O . ASP A 1 94 ? 5.141 -8.155 -11.909 1.00 92.44 94 ASP A O 1
ATOM 665 N N . VAL A 1 95 ? 3.055 -8.291 -12.731 1.00 95.00 95 VAL A N 1
ATOM 666 C CA . VAL A 1 95 ? 2.368 -8.349 -11.439 1.00 95.00 95 VAL A CA 1
ATOM 667 C C . VAL A 1 95 ? 1.483 -9.587 -11.363 1.00 95.00 95 VAL A C 1
ATOM 669 O O . VAL A 1 95 ? 0.567 -9.771 -12.161 1.00 95.00 95 VAL A O 1
ATOM 672 N N . ASP A 1 96 ? 1.693 -10.403 -10.332 1.00 95.88 96 ASP A N 1
ATOM 673 C CA . ASP A 1 96 ? 0.738 -11.436 -9.934 1.00 95.88 96 ASP A CA 1
ATOM 674 C C . ASP A 1 96 ? -0.326 -10.828 -9.001 1.00 95.88 96 ASP A C 1
ATOM 676 O O . ASP A 1 96 ? -0.096 -10.598 -7.813 1.00 95.88 96 ASP A O 1
ATOM 680 N N . PHE A 1 97 ? -1.513 -10.563 -9.544 1.00 96.25 97 PHE A N 1
ATOM 681 C CA . PHE A 1 97 ? -2.634 -9.960 -8.813 1.00 96.25 97 PHE A CA 1
ATOM 682 C C . PHE A 1 97 ? -3.120 -10.838 -7.654 1.00 96.25 97 PHE A C 1
ATOM 684 O O . PHE A 1 97 ? -3.492 -10.325 -6.597 1.00 96.25 97 PHE A O 1
ATOM 691 N N . HIS A 1 98 ? -3.074 -12.160 -7.819 1.00 96.62 98 HIS A N 1
ATOM 692 C CA . HIS A 1 98 ? -3.466 -13.096 -6.772 1.00 96.62 98 HIS A CA 1
ATOM 693 C C . HIS A 1 98 ? -2.426 -13.123 -5.645 1.00 96.62 98 HIS A C 1
ATOM 695 O O . HIS A 1 98 ? -2.769 -13.302 -4.475 1.00 96.62 98 HIS A O 1
ATOM 701 N N . TYR A 1 99 ? -1.147 -12.901 -5.956 1.00 96.31 99 TYR A N 1
ATOM 702 C CA . TYR A 1 99 ? -0.134 -12.682 -4.926 1.00 96.31 99 TYR A CA 1
ATOM 703 C C . TYR A 1 99 ? -0.408 -11.403 -4.122 1.00 96.31 99 TYR A C 1
ATOM 705 O O . TYR A 1 99 ? -0.395 -11.454 -2.892 1.00 96.31 99 TYR A O 1
ATOM 713 N N . VAL A 1 100 ? -0.712 -10.280 -4.785 1.00 97.19 100 VAL A N 1
ATOM 714 C CA . VAL A 1 100 ? -1.040 -9.003 -4.117 1.00 97.19 100 VAL A CA 1
ATOM 715 C C . VAL A 1 100 ? -2.255 -9.157 -3.193 1.00 97.19 100 VAL A C 1
ATOM 717 O O . VAL A 1 100 ? -2.206 -8.741 -2.034 1.00 97.19 100 VAL A O 1
ATOM 720 N N . GLU A 1 101 ? -3.320 -9.815 -3.660 1.00 97.56 101 GLU A N 1
ATOM 721 C CA . GLU A 1 101 ? -4.498 -10.119 -2.839 1.00 97.56 101 GLU A CA 1
ATOM 722 C C . GLU A 1 101 ? -4.155 -10.978 -1.616 1.00 97.56 101 GLU A C 1
ATOM 724 O O . GLU A 1 101 ? -4.575 -10.661 -0.500 1.00 97.56 101 GLU A O 1
ATOM 729 N N . GLN A 1 102 ? -3.348 -12.028 -1.790 1.00 97.19 102 GLN A N 1
ATOM 730 C CA . GLN A 1 102 ? -2.904 -12.861 -0.672 1.00 97.19 102 GLN A CA 1
ATOM 731 C C . GLN A 1 102 ? -2.121 -12.059 0.369 1.00 97.19 102 GLN A C 1
ATOM 733 O O . GLN A 1 102 ? -2.290 -12.301 1.561 1.00 97.19 102 GLN A O 1
ATOM 738 N N . GLN A 1 103 ? -1.290 -11.092 -0.038 1.00 97.25 103 GLN A N 1
ATOM 739 C CA . GLN A 1 103 ? -0.572 -10.238 0.915 1.00 97.25 103 GLN A CA 1
ATOM 740 C C . GLN A 1 103 ? -1.533 -9.358 1.726 1.00 97.25 103 GLN A C 1
ATOM 742 O O . GLN A 1 103 ? -1.371 -9.221 2.939 1.00 97.25 103 GLN A O 1
ATOM 747 N N . TRP A 1 104 ? -2.571 -8.811 1.089 1.00 97.44 104 TRP A N 1
ATOM 748 C CA . TRP A 1 104 ? -3.629 -8.065 1.775 1.00 97.44 104 TRP A CA 1
ATOM 749 C C . TRP A 1 104 ? -4.387 -8.930 2.792 1.00 97.44 104 TRP A C 1
ATOM 751 O O . TRP A 1 104 ? -4.553 -8.540 3.950 1.00 97.44 104 TRP A O 1
ATOM 761 N N . GLN A 1 105 ? -4.805 -10.129 2.387 1.00 97.19 105 GLN A N 1
ATOM 762 C CA . GLN A 1 105 ? -5.500 -11.071 3.265 1.00 97.19 105 GLN A CA 1
ATOM 763 C C . GLN A 1 105 ? -4.603 -11.562 4.412 1.00 97.19 105 GLN A C 1
ATOM 765 O O . GLN A 1 105 ? -5.063 -11.645 5.553 1.00 97.19 105 GLN A O 1
ATOM 770 N N . ASN A 1 106 ? -3.322 -11.834 4.135 1.00 96.50 106 ASN A N 1
ATOM 771 C CA . ASN A 1 106 ? -2.324 -12.194 5.144 1.00 96.50 106 ASN A CA 1
ATOM 772 C C . ASN A 1 106 ? -2.251 -11.110 6.224 1.00 96.50 106 ASN A C 1
ATOM 774 O O . ASN A 1 106 ? -2.432 -11.414 7.401 1.00 96.50 106 ASN A O 1
ATOM 778 N N . MET A 1 107 ? -2.103 -9.841 5.838 1.00 97.94 107 MET A N 1
ATOM 779 C CA . MET A 1 107 ? -1.993 -8.755 6.814 1.00 97.94 107 MET A CA 1
ATOM 780 C C . MET A 1 107 ? -3.248 -8.588 7.670 1.00 97.94 107 MET A C 1
ATOM 782 O O . MET A 1 107 ? -3.131 -8.426 8.885 1.00 97.94 107 MET A O 1
ATOM 786 N N . GLN A 1 108 ? -4.441 -8.702 7.082 1.00 97.56 108 GLN A N 1
ATOM 787 C CA . GLN A 1 108 ? -5.689 -8.703 7.851 1.00 97.56 108 GLN A CA 1
ATOM 788 C C . GLN A 1 108 ? -5.745 -9.865 8.855 1.00 97.56 108 GLN A C 1
ATOM 790 O O . GLN A 1 108 ? -6.059 -9.666 10.030 1.00 97.56 108 GLN A O 1
ATOM 795 N N . SER A 1 109 ? -5.378 -11.075 8.421 1.00 97.69 109 SER A N 1
ATOM 796 C CA . SER A 1 109 ? -5.356 -12.259 9.283 1.00 97.69 109 SER A CA 1
ATOM 797 C C . SER A 1 109 ? -4.312 -12.149 10.397 1.00 97.69 109 SER A C 1
ATOM 799 O O . SER A 1 109 ? -4.618 -12.465 11.545 1.00 97.69 109 SER A O 1
ATOM 801 N N . CYS A 1 110 ? -3.089 -11.718 10.084 1.00 98.00 110 CYS A N 1
ATOM 802 C CA . CYS A 1 110 ? -1.994 -11.628 11.049 1.00 98.00 110 CYS A CA 1
ATOM 803 C C . CYS A 1 110 ? -2.287 -10.585 12.130 1.00 98.00 110 CYS A C 1
ATOM 805 O O . CYS A 1 110 ? -2.099 -10.846 13.318 1.00 98.00 110 CYS A O 1
ATOM 807 N N . LEU A 1 111 ? -2.820 -9.428 11.729 1.00 97.62 111 LEU A N 1
ATOM 808 C CA . LEU A 1 111 ? -3.197 -8.360 12.653 1.00 97.62 111 LEU A CA 1
ATOM 809 C C . LEU A 1 111 ? -4.530 -8.622 13.360 1.00 97.62 111 LEU A C 1
ATOM 811 O O . LEU A 1 111 ? -4.834 -7.944 14.338 1.00 97.62 111 LEU A O 1
ATOM 815 N N . SER A 1 112 ? -5.315 -9.599 12.891 1.00 97.44 112 SER A N 1
ATOM 816 C CA . SER A 1 112 ? -6.701 -9.819 13.323 1.00 97.44 112 SER A CA 1
ATOM 817 C C . SER A 1 112 ? -7.574 -8.563 13.158 1.00 97.44 112 SER A C 1
ATOM 819 O O . SER A 1 112 ? -8.400 -8.257 14.016 1.00 97.44 112 SER A O 1
ATOM 821 N N . ILE A 1 113 ? -7.379 -7.837 12.050 1.00 96.94 113 ILE A N 1
ATOM 822 C CA . ILE A 1 113 ? -8.110 -6.615 11.682 1.00 96.94 113 ILE A CA 1
ATOM 823 C C . ILE A 1 113 ? -8.794 -6.851 10.337 1.00 96.94 113 ILE A C 1
ATOM 825 O O . ILE A 1 113 ? -8.161 -7.321 9.395 1.00 96.94 113 ILE A O 1
ATOM 829 N N . THR A 1 114 ? -10.073 -6.493 10.232 1.00 95.12 114 THR A N 1
ATOM 830 C CA . THR A 1 114 ? -10.812 -6.508 8.963 1.00 95.12 114 THR A CA 1
ATOM 831 C C . THR A 1 114 ? -11.175 -5.086 8.571 1.00 95.12 114 THR A C 1
ATOM 833 O O . THR A 1 114 ? -11.818 -4.389 9.349 1.00 95.12 114 THR A O 1
ATOM 836 N N . ALA A 1 115 ? -10.800 -4.666 7.364 1.00 91.75 115 ALA A N 1
ATOM 837 C CA . ALA A 1 115 ? -11.049 -3.313 6.879 1.00 91.75 115 ALA A CA 1
ATOM 838 C C . ALA A 1 115 ? -11.577 -3.307 5.442 1.00 91.75 115 ALA A C 1
ATOM 840 O O . ALA A 1 115 ? -11.438 -4.280 4.699 1.00 91.75 115 ALA A O 1
ATOM 841 N N . ALA A 1 116 ? -12.165 -2.178 5.041 1.00 91.69 116 ALA A N 1
ATOM 842 C CA . ALA A 1 116 ? -12.502 -1.940 3.644 1.00 91.69 116 ALA A CA 1
ATOM 843 C C . ALA A 1 116 ? -11.227 -1.948 2.787 1.00 91.69 116 ALA A C 1
ATOM 845 O O . ALA A 1 116 ? -10.201 -1.382 3.178 1.00 91.69 116 ALA A O 1
ATOM 846 N N . ALA A 1 117 ? -11.298 -2.597 1.627 1.00 93.56 117 ALA A N 1
ATOM 847 C CA . ALA A 1 117 ? -10.146 -2.740 0.755 1.00 93.56 117 ALA A CA 1
ATOM 848 C C . ALA A 1 117 ? -9.781 -1.391 0.099 1.00 93.56 117 ALA A C 1
ATOM 850 O O . ALA A 1 117 ? -10.669 -0.709 -0.421 1.00 93.56 117 ALA A O 1
ATOM 851 N N . PRO A 1 118 ? -8.499 -0.981 0.122 1.00 94.69 118 PRO A N 1
ATOM 852 C CA . PRO A 1 118 ? -8.057 0.228 -0.563 1.00 94.69 118 PRO A CA 1
ATOM 853 C C . PRO A 1 118 ? -7.921 -0.004 -2.076 1.00 94.69 118 PRO A C 1
ATOM 855 O O . PRO A 1 118 ? -7.861 -1.140 -2.550 1.00 94.69 118 PRO A O 1
ATOM 858 N N . LEU A 1 119 ? -7.776 1.084 -2.834 1.00 95.25 119 LEU A N 1
ATOM 859 C CA . LEU A 1 119 ? -7.167 1.017 -4.162 1.00 95.25 119 LEU A CA 1
ATOM 860 C C . LEU A 1 119 ? -5.653 0.836 -3.994 1.00 95.25 119 LEU A C 1
ATOM 862 O O . LEU A 1 119 ? -4.994 1.678 -3.389 1.00 95.25 119 LEU A O 1
ATOM 866 N N . VAL A 1 120 ? -5.089 -0.231 -4.549 1.00 97.25 120 VAL A N 1
ATOM 867 C CA . VAL A 1 120 ? -3.642 -0.459 -4.610 1.00 97.25 120 VAL A CA 1
ATOM 868 C C . VAL A 1 120 ? -3.137 -0.037 -5.983 1.00 97.25 120 VAL A C 1
ATOM 870 O O . VAL A 1 120 ? -3.549 -0.604 -6.985 1.00 97.25 120 VAL A O 1
ATOM 873 N N . VAL A 1 121 ? -2.238 0.939 -6.049 1.00 97.06 121 VAL A N 1
ATOM 874 C CA . VAL A 1 121 ? -1.610 1.407 -7.288 1.00 97.06 121 VAL A CA 1
ATOM 875 C C . VAL A 1 121 ? -0.171 0.913 -7.339 1.00 97.06 121 VAL A C 1
ATOM 877 O O . VAL A 1 121 ? 0.672 1.346 -6.554 1.00 97.06 121 VAL A O 1
ATOM 880 N N . ILE A 1 122 ? 0.119 0.025 -8.284 1.00 97.12 122 ILE A N 1
ATOM 881 C CA . ILE A 1 122 ? 1.465 -0.488 -8.538 1.00 97.12 122 ILE A CA 1
ATOM 882 C C . ILE A 1 122 ? 2.072 0.331 -9.673 1.00 97.12 122 ILE A C 1
ATOM 884 O O . ILE A 1 122 ? 1.534 0.364 -10.781 1.00 97.12 122 ILE A O 1
ATOM 888 N N . SER A 1 123 ? 3.182 1.010 -9.392 1.00 95.75 123 SER A N 1
ATOM 889 C CA . SER A 1 123 ? 3.815 1.933 -10.336 1.00 95.75 123 SER A CA 1
ATOM 890 C C . SER A 1 123 ? 5.243 1.521 -10.673 1.00 95.75 123 SER A C 1
ATOM 892 O O . SER A 1 123 ? 6.024 1.137 -9.802 1.00 95.75 123 SER A O 1
ATOM 894 N N . GLY A 1 124 ? 5.593 1.652 -11.950 1.00 92.69 124 GLY A N 1
ATOM 895 C CA . GLY A 1 124 ? 6.954 1.496 -12.471 1.00 92.69 124 GLY A CA 1
ATOM 896 C C . GLY A 1 124 ? 7.747 2.805 -12.438 1.00 92.69 124 GLY A C 1
ATOM 897 O O . GLY A 1 124 ? 8.897 2.850 -12.868 1.00 92.69 124 GLY A O 1
ATOM 898 N N . GLU A 1 125 ? 7.129 3.877 -11.941 1.00 90.25 125 GLU A N 1
ATOM 899 C CA . GLU A 1 125 ? 7.690 5.220 -11.828 1.00 90.25 125 GLU A CA 1
ATOM 900 C C . GLU A 1 125 ? 7.818 5.641 -10.357 1.00 90.25 125 GLU A C 1
ATOM 902 O O . GLU A 1 125 ? 7.365 4.951 -9.441 1.00 90.25 125 GLU A O 1
ATOM 907 N N . SER A 1 126 ? 8.432 6.802 -10.111 1.00 90.12 126 SER A N 1
ATOM 908 C CA . SER A 1 126 ? 8.523 7.369 -8.763 1.00 90.12 126 SER A CA 1
ATOM 909 C C . SER A 1 126 ? 7.138 7.644 -8.176 1.00 90.12 126 SER A C 1
ATOM 911 O O . SER A 1 126 ? 6.309 8.307 -8.798 1.00 90.12 126 SER A O 1
ATOM 913 N N . LEU A 1 127 ? 6.913 7.177 -6.947 1.00 94.19 127 LEU A N 1
ATOM 914 C CA . LEU A 1 127 ? 5.657 7.409 -6.238 1.00 94.19 127 LEU A CA 1
ATOM 915 C C . LEU A 1 127 ? 5.554 8.850 -5.737 1.00 94.19 127 LEU A C 1
ATOM 917 O O . LEU A 1 127 ? 6.546 9.445 -5.301 1.00 94.19 127 LEU A O 1
ATOM 921 N N . GLN A 1 128 ? 4.335 9.388 -5.748 1.00 91.38 128 GLN A N 1
ATOM 922 C CA . GLN A 1 128 ? 4.036 10.715 -5.217 1.00 91.38 128 GLN A CA 1
ATOM 923 C C . GLN A 1 128 ? 3.374 10.615 -3.846 1.00 91.38 128 GLN A C 1
ATOM 925 O O . GLN A 1 128 ? 2.511 9.772 -3.620 1.00 91.38 128 GLN A O 1
ATOM 930 N N . VAL A 1 129 ? 3.766 11.510 -2.942 1.00 93.00 129 VAL A N 1
ATOM 931 C CA . VAL A 1 129 ? 3.065 11.724 -1.672 1.00 93.00 129 VAL A CA 1
ATOM 932 C C . VAL A 1 129 ? 1.892 12.657 -1.955 1.00 93.00 129 VAL A C 1
ATOM 934 O O . VAL A 1 129 ? 2.107 13.774 -2.425 1.00 93.00 129 VAL A O 1
ATOM 937 N N . LEU A 1 130 ? 0.673 1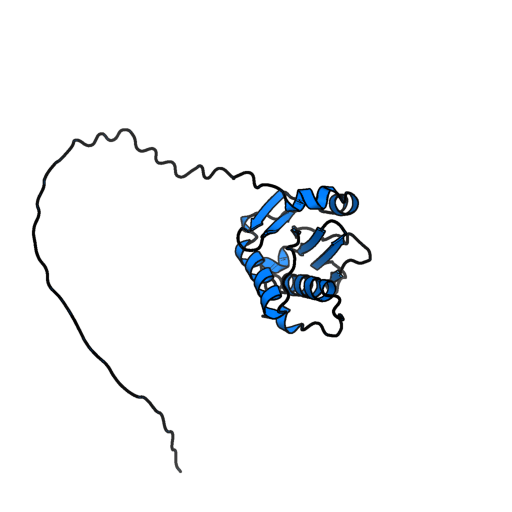2.182 -1.720 1.00 90.31 130 LEU A N 1
ATOM 938 C CA . LEU A 1 130 ? -0.568 12.873 -2.071 1.00 90.31 130 LEU A CA 1
ATOM 939 C C . LEU A 1 130 ? -0.987 13.855 -0.976 1.00 90.31 130 LEU A C 1
ATOM 941 O O . LEU A 1 130 ? -1.537 14.911 -1.282 1.00 90.31 130 LEU A O 1
ATOM 945 N N . SER A 1 131 ? -0.687 13.532 0.286 1.00 89.62 131 SER A N 1
ATOM 946 C CA . SER A 1 131 ? -0.989 14.377 1.444 1.00 89.62 131 SER A CA 1
ATOM 947 C C . SER A 1 131 ? 0.155 14.431 2.452 1.00 89.62 131 SER A C 1
ATOM 949 O O . SER A 1 131 ? 0.987 13.531 2.534 1.00 89.62 131 SER A O 1
ATOM 951 N N . ALA A 1 132 ? 0.192 15.482 3.273 1.00 89.06 132 ALA A N 1
ATOM 952 C CA . ALA A 1 132 ? 1.186 15.610 4.343 1.00 89.06 132 ALA A CA 1
ATOM 953 C C . ALA A 1 132 ? 1.003 14.563 5.462 1.00 89.06 132 ALA A C 1
ATOM 955 O O . ALA A 1 132 ? 1.935 14.291 6.215 1.00 89.06 132 ALA A O 1
ATOM 956 N N . GLU A 1 133 ? -0.196 13.994 5.564 1.00 90.31 133 GLU A N 1
ATOM 957 C CA . GLU A 1 133 ? -0.612 12.973 6.526 1.00 90.31 133 GLU A CA 1
ATOM 958 C C . GLU A 1 133 ? -0.440 11.546 5.993 1.00 90.31 133 GLU A C 1
ATOM 960 O O . GLU A 1 133 ? -0.785 10.589 6.693 1.00 90.31 133 GLU A O 1
ATOM 965 N N . ASP A 1 134 ? 0.057 11.402 4.763 1.00 93.69 134 ASP A N 1
ATOM 966 C CA . ASP A 1 134 ? 0.359 10.101 4.189 1.00 93.69 134 ASP A CA 1
ATOM 967 C C . ASP A 1 134 ? 1.380 9.371 5.051 1.00 93.69 134 ASP A C 1
ATOM 969 O O . ASP A 1 134 ? 2.382 9.936 5.503 1.00 93.69 134 ASP A O 1
ATOM 973 N N . ASP A 1 135 ? 1.153 8.074 5.212 1.00 95.25 135 ASP A N 1
ATOM 974 C CA . ASP A 1 135 ? 2.204 7.211 5.706 1.00 95.25 135 ASP A CA 1
ATOM 975 C C . ASP A 1 135 ? 3.132 6.835 4.550 1.00 95.25 135 ASP A C 1
ATOM 977 O O . ASP A 1 135 ? 2.659 6.433 3.491 1.00 95.25 135 ASP A O 1
ATOM 981 N N . VAL A 1 136 ? 4.446 6.973 4.732 1.00 96.75 136 VAL A N 1
ATOM 982 C CA . VAL A 1 136 ? 5.423 6.873 3.642 1.00 96.75 136 VAL A CA 1
ATOM 983 C C . VAL A 1 136 ? 6.603 5.998 4.048 1.00 96.75 136 VAL A C 1
ATOM 985 O O . VAL A 1 136 ? 7.308 6.287 5.014 1.00 96.75 136 VAL A O 1
ATOM 988 N N . LEU A 1 137 ? 6.881 4.972 3.245 1.00 95.12 137 LEU A N 1
ATOM 989 C CA . LEU A 1 137 ? 8.121 4.200 3.302 1.00 95.12 137 LEU A CA 1
ATOM 990 C C . LEU A 1 137 ? 9.112 4.750 2.277 1.00 95.12 137 LEU A C 1
ATOM 992 O O . LEU A 1 137 ? 8.759 4.986 1.119 1.00 95.12 137 LEU A O 1
ATOM 996 N N . ARG A 1 138 ? 10.363 4.956 2.696 1.00 94.81 138 ARG A N 1
ATOM 997 C CA . ARG A 1 138 ? 11.422 5.543 1.864 1.00 94.81 138 ARG A CA 1
ATOM 998 C C . ARG A 1 138 ? 12.687 4.702 1.883 1.00 94.81 138 ARG A C 1
ATOM 1000 O O . ARG A 1 138 ? 13.022 4.102 2.903 1.00 94.81 138 ARG A O 1
ATOM 1007 N N . TYR A 1 139 ? 13.419 4.735 0.777 1.00 89.44 139 TYR A N 1
ATOM 1008 C CA . TYR A 1 139 ? 14.805 4.286 0.732 1.00 89.44 139 TYR A CA 1
ATOM 1009 C C . TYR A 1 139 ? 15.724 5.275 1.463 1.00 89.44 139 TYR A C 1
ATOM 1011 O O . TYR A 1 139 ? 15.340 6.398 1.801 1.00 89.44 139 TYR A O 1
ATOM 1019 N N . LEU A 1 140 ? 16.980 4.867 1.665 1.00 88.94 140 LEU A N 1
ATOM 1020 C CA . LEU A 1 140 ? 18.017 5.705 2.281 1.00 88.94 140 LEU A CA 1
ATOM 1021 C C . LEU A 1 140 ? 18.346 6.967 1.470 1.00 88.94 140 LEU A C 1
ATOM 1023 O O . LEU A 1 140 ? 18.824 7.945 2.039 1.00 88.94 140 LEU A O 1
ATOM 1027 N N . ASP A 1 141 ? 18.096 6.955 0.161 1.00 91.94 141 ASP A N 1
ATOM 1028 C CA . ASP A 1 141 ? 18.268 8.114 -0.722 1.00 91.94 141 ASP A CA 1
ATOM 1029 C C . ASP A 1 141 ? 17.075 9.094 -0.674 1.00 91.94 141 ASP A C 1
ATOM 1031 O O . ASP A 1 141 ? 17.120 10.153 -1.297 1.00 91.94 141 ASP A O 1
ATOM 1035 N N . GLY A 1 142 ? 16.022 8.763 0.083 1.00 91.56 142 GLY A N 1
ATOM 1036 C CA . GLY A 1 142 ? 14.803 9.556 0.237 1.00 91.56 142 GLY A CA 1
ATOM 1037 C C . GLY A 1 142 ? 13.692 9.236 -0.767 1.00 91.56 142 GLY A C 1
ATOM 1038 O O . GLY A 1 142 ? 12.574 9.738 -0.594 1.00 91.56 142 GLY A O 1
ATOM 1039 N N . SER A 1 143 ? 13.956 8.392 -1.768 1.00 91.12 143 SER A N 1
ATOM 1040 C CA . SER A 1 143 ? 12.969 7.955 -2.759 1.00 91.12 143 SER A CA 1
ATOM 1041 C C . SER A 1 143 ? 11.833 7.175 -2.090 1.00 91.12 143 SER A C 1
ATOM 1043 O O . SER A 1 143 ? 12.067 6.384 -1.175 1.00 91.12 143 SER A O 1
ATOM 1045 N N . VAL A 1 144 ? 10.591 7.407 -2.521 1.00 95.00 144 VAL A N 1
ATOM 1046 C CA . VAL A 1 144 ? 9.403 6.753 -1.946 1.00 95.00 144 VAL A CA 1
ATOM 1047 C C . VAL A 1 144 ? 9.260 5.338 -2.506 1.00 95.00 144 VAL A C 1
ATOM 1049 O O . VAL A 1 144 ? 9.258 5.154 -3.720 1.00 95.00 144 VAL A O 1
ATOM 1052 N N . ILE A 1 145 ? 9.125 4.356 -1.612 1.00 94.06 145 ILE A N 1
ATOM 1053 C CA . ILE A 1 145 ? 8.930 2.932 -1.936 1.00 94.06 145 ILE A CA 1
ATOM 1054 C C . ILE A 1 145 ? 7.450 2.581 -1.928 1.00 94.06 145 ILE A C 1
ATOM 1056 O O . ILE A 1 145 ? 6.966 1.874 -2.807 1.00 94.06 145 ILE A O 1
ATOM 1060 N N . ALA A 1 146 ? 6.748 3.079 -0.912 1.00 97.00 146 ALA A N 1
ATOM 1061 C CA . ALA A 1 146 ? 5.335 2.848 -0.700 1.00 97.00 146 ALA A CA 1
ATOM 1062 C C . ALA A 1 146 ? 4.722 4.044 0.029 1.00 97.00 146 ALA A C 1
ATOM 1064 O O . ALA A 1 146 ? 5.396 4.688 0.837 1.00 97.00 146 ALA A O 1
ATOM 1065 N N . THR A 1 147 ? 3.451 4.322 -0.222 1.00 97.56 147 THR A N 1
ATOM 1066 C CA . THR A 1 147 ? 2.685 5.315 0.535 1.00 97.56 147 THR A CA 1
ATOM 1067 C C . THR A 1 147 ? 1.250 4.849 0.722 1.00 97.56 147 THR A C 1
ATOM 1069 O O . THR A 1 147 ? 0.713 4.156 -0.140 1.00 97.56 147 THR A O 1
ATOM 1072 N N . SER A 1 148 ? 0.627 5.221 1.836 1.00 96.44 148 SER A N 1
ATOM 1073 C CA . SER A 1 148 ? -0.811 5.066 2.027 1.00 96.44 148 SER A CA 1
ATOM 1074 C C . SER A 1 148 ? -1.456 6.399 2.368 1.00 96.44 148 SER A C 1
ATOM 1076 O O . SER A 1 148 ? -1.087 7.039 3.357 1.00 96.44 148 SER A O 1
ATOM 1078 N N . THR A 1 149 ? -2.467 6.754 1.588 1.00 94.19 149 THR A N 1
ATOM 1079 C CA . THR A 1 149 ? -3.288 7.948 1.757 1.00 94.19 149 THR A CA 1
ATOM 1080 C C . THR A 1 149 ? -4.677 7.549 2.216 1.00 94.19 149 THR A C 1
ATOM 1082 O O . THR A 1 149 ? -5.283 6.603 1.703 1.00 94.19 149 THR A O 1
ATOM 1085 N N . ARG A 1 150 ? -5.203 8.308 3.174 1.00 90.06 150 ARG A N 1
ATOM 1086 C CA . ARG A 1 150 ? -6.554 8.142 3.707 1.00 90.06 150 ARG A CA 1
ATOM 1087 C C . ARG A 1 150 ? -7.345 9.401 3.437 1.00 90.06 150 ARG A C 1
ATOM 1089 O O . ARG A 1 150 ? -6.884 10.489 3.768 1.00 90.06 150 ARG A O 1
ATOM 1096 N N . SER A 1 151 ? -8.541 9.250 2.891 1.00 84.88 151 SER A N 1
ATOM 1097 C CA . SER A 1 151 ? -9.474 10.357 2.744 1.00 84.88 151 SER A CA 1
ATOM 1098 C C . SER A 1 151 ? -10.873 9.957 3.199 1.00 84.88 151 SER A C 1
ATOM 1100 O O . SER A 1 151 ? -11.137 8.809 3.558 1.00 84.88 151 SER A O 1
ATOM 1102 N N . ALA A 1 152 ? -11.784 10.927 3.232 1.00 80.19 152 ALA A N 1
ATOM 1103 C CA . ALA A 1 152 ? -13.155 10.692 3.677 1.00 80.19 152 ALA A CA 1
ATOM 1104 C C . ALA A 1 152 ? -13.943 9.754 2.745 1.00 80.19 152 ALA A C 1
ATOM 1106 O O . ALA A 1 152 ? -14.955 9.198 3.166 1.00 80.19 152 ALA A O 1
ATOM 1107 N N . VAL A 1 153 ? -13.507 9.601 1.491 1.00 80.50 153 VAL A N 1
ATOM 1108 C CA . VAL A 1 153 ? -14.226 8.834 0.461 1.00 80.50 153 VAL A CA 1
ATOM 1109 C C . VAL A 1 153 ? -13.571 7.491 0.145 1.00 80.50 153 VAL A C 1
ATOM 1111 O O . VAL A 1 153 ? -14.173 6.668 -0.538 1.00 80.50 153 VAL A O 1
ATOM 1114 N N . GLY A 1 154 ? -12.351 7.256 0.629 1.00 85.12 154 GLY A N 1
ATOM 1115 C CA . GLY A 1 154 ? -11.630 6.021 0.362 1.00 85.12 154 GLY A CA 1
ATOM 1116 C C . GLY A 1 154 ? -10.183 6.056 0.830 1.00 85.12 154 GLY A C 1
ATOM 1117 O O . GLY A 1 154 ? -9.750 6.919 1.594 1.00 85.12 154 GLY A O 1
ATOM 1118 N N . SER A 1 155 ? -9.419 5.058 0.407 1.00 91.62 155 SER A N 1
ATOM 1119 C CA . SER A 1 155 ? -8.003 4.941 0.741 1.00 91.62 155 SER A CA 1
ATOM 1120 C C . SER A 1 155 ? -7.230 4.409 -0.448 1.00 91.62 155 SER A C 1
ATOM 1122 O O . SER A 1 155 ? -7.730 3.567 -1.196 1.00 91.62 155 SER A O 1
ATOM 1124 N N . VAL A 1 156 ? -6.009 4.907 -0.608 1.00 94.81 156 VAL A N 1
ATOM 1125 C CA . VAL A 1 156 ? -5.120 4.516 -1.697 1.00 94.81 156 VAL A CA 1
ATOM 1126 C C . VAL A 1 156 ? -3.784 4.100 -1.118 1.00 94.81 156 VAL A C 1
ATOM 1128 O O . VAL A 1 156 ? -3.222 4.796 -0.278 1.00 94.81 156 VAL A O 1
ATOM 1131 N N . VAL A 1 157 ? -3.266 2.975 -1.586 1.00 97.06 157 VAL A N 1
ATOM 1132 C CA . VAL A 1 157 ? -1.916 2.506 -1.297 1.00 97.06 157 VAL A CA 1
ATOM 1133 C C . VAL A 1 157 ? -1.149 2.512 -2.605 1.00 97.06 157 VAL A C 1
ATOM 1135 O O . VAL A 1 157 ? -1.525 1.810 -3.533 1.00 97.06 157 VAL A O 1
ATOM 1138 N N . GLN A 1 158 ? -0.078 3.290 -2.698 1.00 97.31 158 GLN A N 1
ATOM 1139 C CA . GLN A 1 158 ? 0.828 3.240 -3.843 1.00 97.31 158 GLN A CA 1
ATOM 1140 C C . GLN A 1 158 ? 2.072 2.438 -3.468 1.00 97.31 158 GLN A C 1
ATOM 1142 O O . GLN A 1 158 ? 2.593 2.581 -2.360 1.00 97.31 158 GLN A O 1
ATOM 1147 N N . ILE A 1 159 ? 2.565 1.616 -4.388 1.00 97.00 159 ILE A N 1
ATOM 1148 C CA . ILE A 1 159 ? 3.716 0.735 -4.176 1.00 97.00 159 ILE A CA 1
ATOM 1149 C C . ILE A 1 159 ? 4.544 0.630 -5.461 1.00 97.00 159 ILE A C 1
ATOM 1151 O O . ILE A 1 159 ? 4.007 0.580 -6.569 1.00 97.00 159 ILE A O 1
ATOM 1155 N N . ALA A 1 160 ? 5.868 0.637 -5.327 1.00 95.19 160 ALA A N 1
ATOM 1156 C CA . ALA A 1 160 ? 6.768 0.478 -6.462 1.00 95.19 160 ALA A CA 1
ATOM 1157 C C . ALA A 1 160 ? 6.741 -0.968 -6.986 1.00 95.19 160 ALA A C 1
ATOM 1159 O O . ALA A 1 160 ? 6.743 -1.912 -6.197 1.00 95.19 160 ALA A O 1
ATOM 1160 N N . LEU A 1 161 ? 6.806 -1.151 -8.311 1.00 94.94 161 LEU A N 1
ATOM 1161 C CA . LEU A 1 161 ? 6.863 -2.473 -8.957 1.00 94.94 161 LEU A CA 1
ATOM 1162 C C . LEU A 1 161 ? 7.998 -3.354 -8.406 1.00 94.94 161 LEU A C 1
ATOM 1164 O O . LEU A 1 161 ? 7.832 -4.565 -8.268 1.00 94.94 161 LEU A O 1
ATOM 1168 N N . ALA A 1 162 ? 9.117 -2.727 -8.036 1.00 92.62 162 ALA A N 1
ATOM 1169 C CA . ALA A 1 162 ? 10.288 -3.381 -7.459 1.00 92.62 162 ALA A CA 1
ATOM 1170 C C . ALA A 1 162 ? 9.971 -4.229 -6.206 1.00 92.62 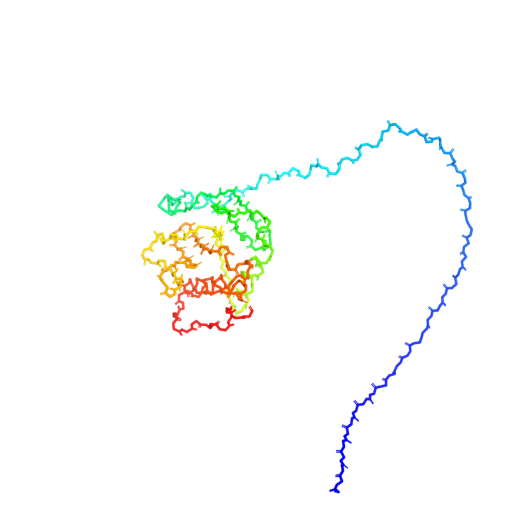162 ALA A C 1
ATOM 1172 O O . ALA A 1 162 ? 10.702 -5.162 -5.875 1.00 92.62 162 ALA A O 1
ATOM 1173 N N . ASP A 1 163 ? 8.873 -3.929 -5.500 1.00 94.00 163 ASP A N 1
ATOM 1174 C CA . ASP A 1 163 ? 8.438 -4.733 -4.356 1.00 94.00 163 ASP A CA 1
ATOM 1175 C C . ASP A 1 163 ? 7.911 -6.114 -4.768 1.00 94.00 163 ASP A C 1
ATOM 1177 O O . ASP A 1 163 ? 7.957 -7.038 -3.967 1.00 94.00 163 ASP A O 1
ATOM 1181 N N . PHE A 1 164 ? 7.462 -6.302 -6.010 1.00 91.12 164 PHE A N 1
ATOM 1182 C CA . PHE A 1 164 ? 6.906 -7.574 -6.487 1.00 91.12 164 PHE A CA 1
ATOM 1183 C C . PHE A 1 164 ? 7.841 -8.336 -7.427 1.00 91.12 164 PHE A C 1
ATOM 1185 O O . PHE A 1 164 ? 7.814 -9.565 -7.434 1.00 91.12 164 PHE A O 1
ATOM 1192 N N . ASP A 1 165 ? 8.707 -7.643 -8.170 1.00 84.62 165 ASP A N 1
ATOM 1193 C CA . ASP A 1 165 ? 9.651 -8.278 -9.105 1.00 84.62 165 ASP A CA 1
ATOM 1194 C C . ASP A 1 165 ? 10.847 -8.973 -8.413 1.00 84.62 165 ASP A C 1
ATOM 1196 O O . ASP A 1 165 ? 11.659 -9.640 -9.058 1.00 84.62 165 ASP A O 1
ATOM 1200 N N . GLY A 1 166 ? 10.954 -8.831 -7.086 1.00 76.81 166 GLY A N 1
ATOM 1201 C CA . GLY A 1 166 ? 11.988 -9.442 -6.255 1.00 76.81 166 GLY A CA 1
ATOM 1202 C C . GLY A 1 166 ? 13.353 -8.756 -6.315 1.00 76.81 166 GLY A C 1
ATOM 1203 O O . GLY A 1 166 ? 14.284 -9.210 -5.646 1.00 76.81 166 GLY A O 1
ATOM 1204 N N . SER A 1 167 ? 13.486 -7.640 -7.037 1.00 82.88 167 SER A N 1
ATOM 1205 C CA . SER A 1 167 ? 14.721 -6.845 -7.102 1.00 82.88 167 SER A CA 1
ATOM 1206 C C . SER A 1 167 ? 15.164 -6.303 -5.736 1.00 82.88 167 SER A C 1
ATOM 1208 O O . SER A 1 167 ? 16.346 -6.015 -5.539 1.00 82.88 167 SER A O 1
ATOM 1210 N N . LEU A 1 168 ? 14.241 -6.233 -4.773 1.00 80.31 168 LEU A N 1
ATOM 1211 C CA . LEU A 1 168 ? 14.475 -5.784 -3.397 1.00 80.31 168 LEU A CA 1
ATOM 1212 C C . LEU A 1 168 ? 14.754 -6.920 -2.398 1.00 80.31 168 LEU A C 1
ATOM 1214 O O . LEU A 1 168 ? 14.931 -6.663 -1.210 1.00 80.31 168 LEU A O 1
ATOM 1218 N N . GLY A 1 169 ? 14.816 -8.173 -2.857 1.00 82.56 169 GLY A N 1
ATOM 1219 C CA . GLY A 1 169 ? 15.206 -9.340 -2.056 1.00 82.56 169 GLY A CA 1
ATOM 1220 C C . GLY A 1 169 ? 14.081 -10.003 -1.255 1.00 82.56 169 GLY A C 1
ATOM 1221 O O . GLY A 1 169 ? 14.070 -11.228 -1.161 1.00 82.56 169 GLY A O 1
ATOM 1222 N N . GLU A 1 170 ? 13.117 -9.239 -0.736 1.00 87.88 170 GLU A N 1
ATOM 1223 C CA . GLU A 1 170 ? 11.927 -9.774 -0.055 1.00 87.88 170 GLU A CA 1
ATOM 1224 C C . GLU A 1 170 ? 10.641 -9.312 -0.757 1.00 87.88 170 GLU A C 1
ATOM 1226 O O . GLU A 1 170 ? 10.125 -8.236 -0.447 1.00 87.88 170 GLU A O 1
ATOM 1231 N N . PRO A 1 171 ? 10.108 -10.109 -1.705 1.00 91.81 171 PRO A N 1
ATOM 1232 C CA . PRO A 1 171 ? 8.886 -9.757 -2.412 1.00 91.81 171 PRO A CA 1
ATOM 1233 C C . PRO A 1 171 ? 7.712 -9.460 -1.466 1.00 91.81 171 PRO A C 1
ATOM 1235 O O . PRO A 1 171 ? 7.465 -10.170 -0.480 1.00 91.81 171 PRO A O 1
ATOM 1238 N N . GLY A 1 172 ? 6.986 -8.390 -1.771 1.00 94.06 172 GLY A N 1
ATOM 1239 C CA . GLY A 1 172 ? 5.808 -7.920 -1.053 1.00 94.06 172 GLY A CA 1
ATOM 1240 C C . GLY A 1 172 ? 6.090 -7.334 0.331 1.00 94.06 172 GLY A C 1
ATOM 1241 O O . GLY A 1 172 ? 5.138 -7.008 1.039 1.00 94.06 172 GLY A O 1
ATOM 1242 N N . PHE A 1 173 ? 7.348 -7.236 0.774 1.00 95.31 173 PHE A N 1
ATOM 1243 C CA . PHE A 1 173 ? 7.665 -6.786 2.130 1.00 95.31 173 PHE A CA 1
ATOM 1244 C C . PHE A 1 173 ? 7.252 -5.333 2.374 1.00 95.31 173 PHE A C 1
ATOM 1246 O O . PHE A 1 173 ? 6.672 -5.025 3.422 1.00 95.31 173 PHE A O 1
ATOM 1253 N N . HIS A 1 174 ? 7.515 -4.428 1.429 1.00 95.81 174 HIS A N 1
ATOM 1254 C CA . HIS A 1 174 ? 7.145 -3.024 1.599 1.00 95.81 174 HIS A CA 1
ATOM 1255 C C . HIS A 1 174 ? 5.634 -2.849 1.474 1.00 95.81 174 HIS A C 1
ATOM 1257 O O . HIS A 1 174 ? 5.058 -2.077 2.242 1.00 95.81 174 HIS A O 1
ATOM 1263 N N . PHE A 1 175 ? 4.982 -3.615 0.595 1.00 97.31 175 PHE A N 1
ATOM 1264 C CA . PHE A 1 175 ? 3.530 -3.676 0.506 1.00 97.31 175 PHE A CA 1
ATOM 1265 C C . PHE A 1 175 ? 2.911 -4.129 1.832 1.00 97.31 175 PHE A C 1
ATOM 1267 O O . PHE A 1 175 ? 2.103 -3.401 2.405 1.00 97.31 175 PHE A O 1
ATOM 1274 N N . ARG A 1 176 ? 3.348 -5.266 2.389 1.00 97.50 176 ARG A N 1
ATOM 1275 C CA . ARG A 1 176 ? 2.892 -5.747 3.704 1.00 97.50 176 ARG A CA 1
ATOM 1276 C C . ARG A 1 176 ? 3.154 -4.725 4.813 1.00 97.50 176 ARG A C 1
ATOM 1278 O O . ARG A 1 176 ? 2.295 -4.495 5.661 1.00 97.50 176 ARG A O 1
ATOM 1285 N N . SER A 1 177 ? 4.314 -4.072 4.790 1.00 96.94 177 SER A N 1
ATOM 1286 C CA . SER A 1 177 ? 4.678 -3.050 5.776 1.00 96.94 177 SER A CA 1
ATOM 1287 C C . SER A 1 177 ? 3.743 -1.840 5.736 1.00 96.94 177 SER A C 1
ATOM 1289 O O . SER A 1 177 ? 3.273 -1.410 6.791 1.00 96.94 177 SER A O 1
ATOM 1291 N N . ILE A 1 178 ? 3.452 -1.298 4.546 1.00 97.56 178 ILE A N 1
ATOM 1292 C CA . ILE A 1 178 ? 2.585 -0.120 4.418 1.00 97.56 178 ILE A CA 1
ATOM 1293 C C . ILE A 1 178 ? 1.118 -0.470 4.683 1.00 97.56 178 ILE A C 1
ATOM 1295 O O . ILE A 1 178 ? 0.458 0.244 5.433 1.00 97.56 178 ILE A O 1
ATOM 1299 N N . ILE A 1 179 ? 0.604 -1.592 4.159 1.00 97.50 179 ILE A N 1
ATOM 1300 C CA . ILE A 1 179 ? -0.801 -1.971 4.382 1.00 97.50 179 ILE A CA 1
ATOM 1301 C C . ILE A 1 179 ? -1.048 -2.377 5.836 1.00 97.50 179 ILE A C 1
ATOM 1303 O O . ILE A 1 179 ? -2.116 -2.104 6.372 1.00 97.50 179 ILE A O 1
ATOM 1307 N N . GLY A 1 180 ? -0.063 -2.980 6.505 1.00 97.38 180 GLY A N 1
ATOM 1308 C CA . GLY A 1 180 ? -0.169 -3.303 7.922 1.00 97.38 180 GLY A CA 1
ATOM 1309 C C . GLY A 1 180 ? -0.245 -2.062 8.800 1.00 97.38 180 GLY A C 1
ATOM 1310 O O . GLY A 1 180 ? -1.106 -1.989 9.676 1.00 97.38 180 GLY A O 1
ATOM 1311 N N . ARG A 1 181 ? 0.599 -1.055 8.534 1.00 96.69 181 ARG A N 1
ATOM 1312 C CA . ARG A 1 181 ? 0.526 0.242 9.226 1.00 96.69 181 ARG A CA 1
ATOM 1313 C C . ARG A 1 181 ? -0.781 0.962 8.911 1.00 96.69 181 ARG A C 1
ATOM 1315 O O . ARG A 1 181 ? -1.420 1.458 9.833 1.00 96.69 181 ARG A O 1
ATOM 1322 N N . PHE A 1 182 ? -1.234 0.939 7.659 1.00 95.88 182 PHE A N 1
ATOM 1323 C CA . PHE A 1 182 ? -2.544 1.456 7.258 1.00 95.88 182 PHE A CA 1
ATOM 1324 C C . PHE A 1 182 ? -3.693 0.824 8.062 1.00 95.88 182 PHE A C 1
ATOM 1326 O O . PHE A 1 182 ? -4.489 1.551 8.655 1.00 95.88 182 PHE A O 1
ATOM 1333 N N . LEU A 1 183 ? -3.754 -0.511 8.140 1.00 96.62 183 LEU A N 1
ATOM 1334 C CA . LEU A 1 183 ? -4.760 -1.242 8.922 1.00 96.62 183 LEU A CA 1
ATOM 1335 C C . LEU A 1 183 ? -4.698 -0.861 10.406 1.00 96.62 183 LEU A C 1
ATOM 1337 O O . LEU A 1 183 ? -5.709 -0.507 11.008 1.00 96.62 183 LEU A O 1
ATOM 1341 N N . TRP A 1 184 ? -3.496 -0.875 10.981 1.00 96.94 184 TRP A N 1
ATOM 1342 C CA . TRP A 1 184 ? -3.269 -0.583 12.395 1.00 96.94 184 TRP A CA 1
ATOM 1343 C C . TRP A 1 184 ? -3.688 0.841 12.779 1.00 96.94 184 TRP A C 1
ATOM 1345 O O . TRP A 1 184 ? -4.390 1.058 13.766 1.00 96.94 184 TRP A O 1
ATOM 1355 N N . LEU A 1 185 ? -3.293 1.822 11.965 1.00 93.38 185 LEU A N 1
ATOM 1356 C CA . LEU A 1 185 ? -3.610 3.230 12.185 1.00 93.38 185 LEU A CA 1
ATOM 1357 C C . LEU A 1 185 ? -5.080 3.556 11.893 1.00 93.38 185 LEU A C 1
ATOM 1359 O O . LEU A 1 185 ? -5.575 4.566 12.396 1.00 93.38 185 LEU A O 1
ATOM 1363 N N . ASN A 1 186 ? -5.779 2.755 11.084 1.00 91.31 186 ASN A N 1
ATOM 1364 C CA . ASN A 1 186 ? -7.220 2.905 10.857 1.00 91.31 186 ASN A CA 1
ATOM 1365 C C . ASN A 1 186 ? -8.057 2.470 12.055 1.00 91.31 186 ASN A C 1
ATOM 1367 O O . ASN A 1 186 ? -9.068 3.103 12.342 1.00 91.31 186 ASN A O 1
ATOM 1371 N N . GLU A 1 187 ? -7.591 1.477 12.807 1.00 94.00 187 GLU A N 1
ATOM 1372 C CA . GLU A 1 187 ? -8.205 1.068 14.075 1.00 94.00 187 GLU A CA 1
ATOM 1373 C C . GLU A 1 187 ? -7.878 2.028 15.238 1.00 94.00 187 GLU A C 1
ATOM 1375 O O . GLU A 1 187 ? -8.252 1.793 16.387 1.00 94.00 187 GLU A O 1
ATOM 1380 N N . GLY A 1 188 ? -7.159 3.127 14.970 1.00 94.06 188 GLY A N 1
ATOM 1381 C CA . GLY A 1 188 ? -6.761 4.102 15.988 1.00 94.06 188 GLY A CA 1
ATOM 1382 C C . GLY A 1 188 ? -5.724 3.562 16.977 1.00 94.06 188 GLY A C 1
ATOM 1383 O O . GLY A 1 188 ? -5.569 4.109 18.073 1.00 94.06 188 GLY A O 1
ATOM 1384 N N . LEU A 1 189 ? -5.020 2.489 16.611 1.00 96.19 189 LEU A N 1
ATOM 1385 C CA . LEU A 1 189 ? -3.990 1.879 17.439 1.00 96.19 189 LEU A CA 1
ATOM 1386 C C . LEU A 1 189 ? -2.686 2.681 17.353 1.00 96.19 189 LEU A C 1
ATOM 1388 O O . LEU A 1 189 ? -2.371 3.317 16.345 1.00 96.19 189 LEU A O 1
ATOM 1392 N N . ALA A 1 190 ? -1.912 2.671 18.438 1.00 95.31 190 ALA A N 1
ATOM 1393 C CA . ALA A 1 190 ? -0.674 3.436 18.514 1.00 95.31 190 ALA A CA 1
ATOM 1394 C C . ALA A 1 190 ? 0.402 2.833 17.600 1.00 95.31 190 ALA A C 1
ATOM 1396 O O . ALA A 1 190 ? 0.705 1.645 17.695 1.00 95.31 190 ALA A O 1
ATOM 1397 N N . GLU A 1 191 ? 1.041 3.670 16.779 1.00 92.25 191 GLU A N 1
ATOM 1398 C CA . GLU A 1 191 ? 2.093 3.252 15.840 1.00 92.25 191 GLU A CA 1
ATOM 1399 C C . GLU A 1 191 ? 3.235 2.486 16.520 1.00 92.25 191 GLU A C 1
ATOM 1401 O O . GLU A 1 191 ? 3.709 1.480 16.002 1.00 92.25 191 GLU A O 1
ATOM 1406 N N . ARG A 1 192 ? 3.642 2.928 17.717 1.00 95.44 192 ARG A N 1
ATOM 1407 C CA . ARG A 1 192 ? 4.701 2.286 18.514 1.00 95.44 192 ARG A CA 1
ATOM 1408 C C . ARG A 1 192 ? 4.429 0.801 18.779 1.00 95.44 192 ARG A C 1
ATOM 1410 O O . ARG A 1 192 ? 5.374 0.038 18.952 1.00 95.44 192 ARG A O 1
ATOM 1417 N N . ASP A 1 193 ? 3.158 0.416 18.839 1.00 96.56 193 ASP A N 1
ATOM 1418 C CA . ASP A 1 193 ? 2.731 -0.923 19.228 1.00 96.56 193 ASP A CA 1
ATOM 1419 C C . ASP A 1 193 ? 2.414 -1.806 17.995 1.00 96.56 193 ASP A C 1
ATOM 1421 O O . ASP A 1 193 ? 1.931 -2.925 18.154 1.00 96.56 193 ASP A O 1
ATOM 1425 N N . TYR A 1 194 ? 2.704 -1.330 16.773 1.00 95.62 194 TYR A N 1
ATOM 1426 C CA . TYR A 1 194 ? 2.517 -2.085 15.531 1.00 95.62 194 TYR A CA 1
ATOM 1427 C C . TYR A 1 194 ? 3.391 -3.362 15.499 1.00 95.62 194 TYR A C 1
ATOM 1429 O O . TYR A 1 194 ? 4.622 -3.266 15.593 1.00 95.62 194 TYR A O 1
ATOM 1437 N N . PRO A 1 195 ? 2.804 -4.567 15.335 1.00 95.44 195 PRO A N 1
ATOM 1438 C CA . PRO A 1 195 ? 3.546 -5.828 15.328 1.00 95.44 195 PRO A CA 1
ATOM 1439 C C . PRO A 1 195 ? 4.245 -6.063 13.979 1.00 95.44 195 PRO A C 1
ATOM 1441 O O . PRO A 1 195 ? 3.751 -6.771 13.103 1.00 95.44 195 PRO A O 1
ATOM 1444 N N . PHE A 1 196 ? 5.438 -5.486 13.825 1.00 93.25 196 PHE A N 1
ATOM 1445 C CA . PHE A 1 196 ? 6.199 -5.493 12.568 1.00 93.25 196 PHE A CA 1
ATOM 1446 C C . PHE A 1 196 ? 6.502 -6.891 12.000 1.00 93.25 196 PHE A C 1
ATOM 1448 O O . PHE A 1 196 ? 6.689 -7.036 10.793 1.00 93.25 196 PHE A O 1
ATOM 1455 N N . ASP A 1 197 ? 6.527 -7.933 12.834 1.00 95.19 197 ASP A N 1
ATOM 1456 C CA . ASP A 1 197 ? 6.774 -9.301 12.371 1.00 95.19 197 ASP A CA 1
ATOM 1457 C C . ASP A 1 197 ? 5.683 -9.819 11.417 1.00 95.19 197 ASP A C 1
ATOM 1459 O O . ASP A 1 197 ? 5.995 -10.652 10.571 1.00 95.19 197 ASP A O 1
ATOM 1463 N N . CYS A 1 198 ? 4.461 -9.266 11.450 1.00 95.38 198 CYS A N 1
ATOM 1464 C CA . CYS A 1 198 ? 3.435 -9.569 10.444 1.00 95.38 198 CYS A CA 1
ATOM 1465 C C . CYS A 1 198 ? 3.864 -9.177 9.023 1.00 95.38 198 CYS A C 1
ATOM 1467 O O . CYS A 1 198 ? 3.498 -9.837 8.059 1.00 95.38 198 CYS A O 1
ATOM 1469 N N . ALA A 1 199 ? 4.673 -8.125 8.870 1.00 94.31 199 ALA A N 1
ATOM 1470 C CA . ALA A 1 199 ? 5.141 -7.711 7.551 1.00 94.31 199 ALA A CA 1
ATOM 1471 C C . ALA A 1 199 ? 6.280 -8.592 7.005 1.00 94.31 199 ALA A C 1
ATOM 1473 O O . ALA A 1 199 ? 6.562 -8.563 5.807 1.00 94.31 199 ALA A O 1
ATOM 1474 N N . ARG A 1 200 ? 6.935 -9.387 7.858 1.00 90.44 200 ARG A N 1
ATOM 1475 C CA . ARG A 1 200 ? 8.053 -10.270 7.478 1.00 90.44 200 ARG A CA 1
ATOM 1476 C C . ARG A 1 200 ? 7.618 -11.655 7.002 1.00 90.44 200 ARG A C 1
ATOM 1478 O O . ARG A 1 200 ? 8.436 -12.358 6.417 1.00 90.44 200 ARG A O 1
ATOM 1485 N N . SER A 1 201 ? 6.386 -12.056 7.309 1.00 77.19 201 SER A N 1
ATOM 1486 C CA . SER A 1 201 ? 5.847 -13.397 7.049 1.00 77.19 201 SER A CA 1
ATOM 1487 C C . SER A 1 201 ? 5.189 -13.550 5.689 1.00 77.19 201 SER A C 1
ATOM 1489 O O . SER A 1 201 ? 4.449 -12.621 5.297 1.00 77.19 201 SER A O 1
#

Sequence (201 aa):
MALKATSNLTCSGVVWALCSLALMGCGSSTAPFDPSSYSDDPSSAQPTVVDFDSVDTLQNDAQLLNGLPSLAFQQTMADSGLTIGLAGSVVISDVDFHYVEQQWQNMQSCLSITAAAPLVVISGESLQVLSAEDDVLRYLDGSVIATSTRSAVGSVVQIALADFDGSLGEPGFHFRSIIGRFLWLNEGLAERDYPFDCARS

pLDDT: mean 79.54, std 21.07, range [36.25, 98.0]

Foldseek 3Di:
DDDDDDDDDDDDDDDDDDDDDDDDDDDDDDDDDDPPDDPPDPDDPPPDPADDVQVVLVVVPVLQVVQDADFPDWDQDPPQRAIETEHDPDDPVLDDPVVLVVLLVLLCVVVVFDDRHAYEYEYQDFHDDSDPPWDFDADPVRTTAKIWDDDPRGIYIYGYSCLQNCVVVHRCLVVSVRSNCVRCVVVVHDPVPRPSVSSVD

Radius of gyration: 26.74 Å; chains: 1; bounding box: 54×74×70 Å